Protein AF-A0A914Q7U4-F1 (afdb_monomer)

Radius of gyration: 21.72 Å; Cα contacts (8 Å, |Δi|>4): 341; chains: 1; bounding box: 52×43×52 Å

Organism: NCBI:txid227884

InterPro domains:
  IPR006094 FAD linked oxidase, N-terminal [PF01565] (79-196)
  IPR016166 FAD-binding domain, PCMH-type [PS51387] (51-231)
  IPR016169 FAD-binding, type PCMH, subdomain 2 [G3DSA:3.30.465.10] (115-248)
  IPR036318 FAD-binding, type PCMH-like superfamily [SSF56176] (49-230)
  IPR040165 Delta(24)-sterol reductase [PTHR10801] (13-246)

Structure (mmCIF, N/CA/C/O backbone):
data_AF-A0A914Q7U4-F1
#
_entry.id   AF-A0A914Q7U4-F1
#
loop_
_atom_site.group_PDB
_atom_site.id
_atom_site.type_symbol
_atom_site.label_atom_id
_atom_site.label_alt_id
_atom_site.label_comp_id
_atom_site.label_asym_id
_atom_site.label_entity_id
_atom_site.label_seq_id
_atom_site.pdbx_PDB_ins_code
_atom_site.Cartn_x
_atom_site.Cartn_y
_atom_site.Cartn_z
_atom_site.occupancy
_atom_site.B_iso_or_equiv
_atom_site.auth_seq_id
_atom_site.auth_comp_id
_atom_site.auth_asym_id
_atom_site.auth_atom_id
_atom_site.pdbx_PDB_model_num
ATOM 1 N N . MET A 1 1 ? 23.150 23.240 23.724 1.00 33.91 1 MET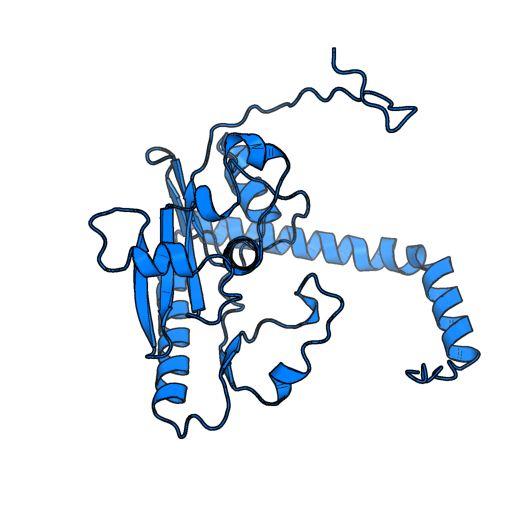 A N 1
ATOM 2 C CA . MET A 1 1 ? 24.234 22.316 24.118 1.00 33.91 1 MET A CA 1
ATOM 3 C C . MET A 1 1 ? 23.596 21.017 24.609 1.00 33.91 1 MET A C 1
ATOM 5 O O . MET A 1 1 ? 23.263 20.910 25.778 1.00 33.91 1 MET A O 1
ATOM 9 N N . SER A 1 2 ? 23.266 20.100 23.690 1.00 34.62 2 SER A N 1
ATOM 10 C CA . SER A 1 2 ? 22.576 18.843 24.018 1.00 34.62 2 SER A CA 1
ATOM 11 C C . SER A 1 2 ? 23.625 17.779 24.325 1.00 34.62 2 SER A C 1
ATOM 13 O O . SER A 1 2 ? 24.429 17.432 23.461 1.00 34.62 2 SER A O 1
ATOM 15 N N . ALA A 1 3 ? 23.663 17.337 25.580 1.00 40.84 3 ALA A N 1
ATOM 16 C CA . ALA A 1 3 ? 24.539 16.276 26.040 1.00 40.84 3 ALA A CA 1
ATOM 17 C C . ALA A 1 3 ? 24.167 14.970 25.323 1.00 40.84 3 ALA A C 1
ATOM 19 O O . ALA A 1 3 ? 23.155 14.341 25.627 1.00 40.84 3 ALA A O 1
ATOM 20 N N . TYR A 1 4 ? 24.992 14.573 24.355 1.00 42.50 4 TYR A N 1
ATOM 21 C CA . TYR A 1 4 ? 25.010 13.215 23.829 1.00 42.50 4 TYR A CA 1
ATOM 22 C C . TYR A 1 4 ? 25.377 12.275 24.982 1.00 42.50 4 TYR A C 1
ATOM 24 O O . TYR A 1 4 ? 26.540 12.181 25.379 1.00 42.50 4 TYR A O 1
ATOM 32 N N . VAL A 1 5 ? 24.377 11.595 25.542 1.00 44.09 5 VAL A N 1
ATOM 33 C CA . VAL A 1 5 ? 24.584 10.479 26.467 1.00 44.09 5 VAL A CA 1
ATOM 34 C C . VAL A 1 5 ? 25.245 9.363 25.664 1.00 44.09 5 VAL A C 1
ATOM 36 O O . VAL A 1 5 ? 24.606 8.666 24.881 1.00 44.09 5 VAL A O 1
ATOM 39 N N . LYS A 1 6 ? 26.565 9.251 25.799 1.00 46.81 6 LYS A N 1
ATOM 40 C CA . LYS A 1 6 ? 27.367 8.185 25.206 1.00 46.81 6 LYS A CA 1
ATOM 41 C C . LYS A 1 6 ? 2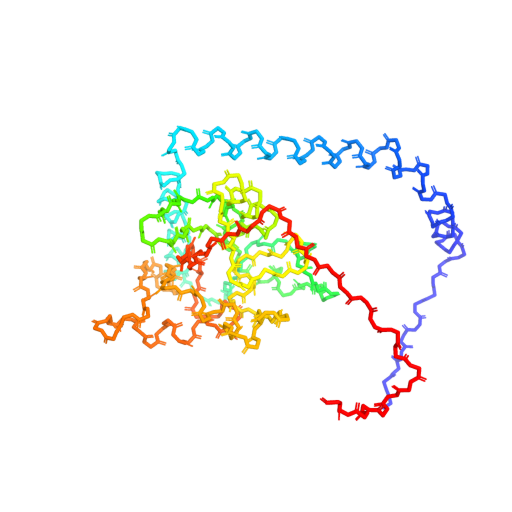7.164 6.943 26.073 1.00 46.81 6 LYS A C 1
ATOM 43 O O . LYS A 1 6 ? 27.853 6.765 27.075 1.00 46.81 6 LYS A O 1
ATOM 48 N N . GLU A 1 7 ? 26.158 6.144 25.737 1.00 62.00 7 GLU A N 1
ATOM 49 C CA . GLU A 1 7 ? 25.909 4.846 26.366 1.00 62.00 7 GLU A CA 1
ATOM 50 C C . GLU A 1 7 ? 27.206 4.015 26.280 1.00 62.00 7 GLU A C 1
ATOM 52 O O . GLU A 1 7 ? 27.780 3.843 25.199 1.00 62.00 7 GLU A O 1
ATOM 57 N N . LYS A 1 8 ? 27.759 3.601 27.429 1.00 62.41 8 LYS A N 1
ATOM 58 C CA . LYS A 1 8 ? 28.989 2.796 27.490 1.00 62.41 8 LYS A CA 1
ATOM 59 C C . LYS A 1 8 ? 28.659 1.375 27.026 1.00 62.41 8 LYS A C 1
ATOM 61 O O . LYS A 1 8 ? 28.338 0.526 27.846 1.00 62.41 8 LYS A O 1
ATOM 66 N N . ILE A 1 9 ? 28.745 1.142 25.719 1.00 69.31 9 ILE A N 1
ATOM 67 C CA . ILE A 1 9 ? 28.628 -0.193 25.116 1.00 69.31 9 ILE A CA 1
ATOM 68 C C . ILE A 1 9 ? 29.709 -1.098 25.725 1.00 69.31 9 ILE A C 1
ATOM 70 O O . ILE A 1 9 ? 30.892 -0.729 25.758 1.00 69.31 9 ILE A O 1
ATOM 74 N N . SER A 1 10 ? 29.303 -2.264 26.224 1.00 85.94 10 SER A N 1
ATOM 75 C CA . SER A 1 10 ? 30.191 -3.238 26.862 1.00 85.94 10 SER A CA 1
ATOM 76 C C . SER A 1 10 ? 31.228 -3.780 25.869 1.00 85.94 10 SER A C 1
ATOM 78 O O . SER A 1 10 ? 30.968 -3.914 24.673 1.00 85.94 10 SER A O 1
ATOM 80 N N . ILE A 1 11 ? 32.422 -4.140 26.352 1.00 85.06 11 ILE A N 1
ATOM 81 C CA . ILE A 1 11 ? 33.465 -4.777 25.524 1.00 85.06 11 ILE A CA 1
ATOM 82 C C . ILE A 1 11 ? 32.936 -6.070 24.889 1.00 85.06 11 ILE A C 1
ATOM 84 O O . ILE A 1 11 ? 33.254 -6.362 23.737 1.00 85.06 11 ILE A O 1
ATOM 88 N N . PHE A 1 12 ? 32.082 -6.803 25.610 1.00 87.69 12 PHE A N 1
ATOM 89 C CA . PHE A 1 12 ? 31.426 -7.999 25.093 1.00 87.69 12 PHE A CA 1
ATOM 90 C C . PHE A 1 12 ? 30.483 -7.680 23.929 1.00 87.69 12 PHE A C 1
ATOM 92 O O . PHE A 1 12 ? 30.539 -8.349 22.906 1.00 87.69 12 PHE A O 1
ATOM 99 N N . GLU A 1 13 ? 29.669 -6.630 24.046 1.00 86.81 13 GLU A N 1
ATOM 100 C CA . GLU A 1 13 ? 28.758 -6.198 22.977 1.00 86.81 13 GLU A CA 1
ATOM 101 C C . GLU A 1 13 ? 29.537 -5.773 21.732 1.00 86.81 13 GLU A C 1
ATOM 103 O O . GLU A 1 13 ? 29.194 -6.179 20.629 1.00 86.81 13 GLU A O 1
ATOM 108 N N . ARG A 1 14 ? 30.652 -5.054 21.902 1.00 85.25 14 ARG A 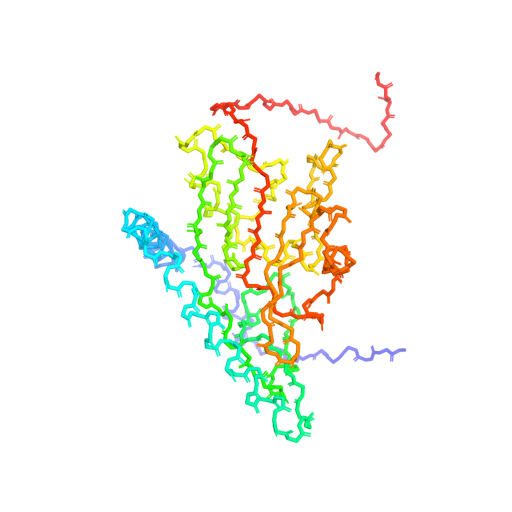N 1
ATOM 109 C CA . ARG A 1 14 ? 31.542 -4.679 20.790 1.00 85.25 14 ARG A CA 1
ATOM 110 C C . ARG A 1 14 ? 32.187 -5.884 20.111 1.00 85.25 14 ARG A C 1
ATOM 112 O O . ARG A 1 14 ? 32.311 -5.900 18.888 1.00 85.25 14 ARG A O 1
ATOM 119 N N . LEU A 1 15 ? 32.616 -6.879 20.889 1.00 87.56 15 LEU A N 1
ATOM 120 C CA . LEU A 1 15 ? 33.165 -8.132 20.363 1.00 87.56 15 LEU A CA 1
ATOM 121 C C . LEU A 1 15 ? 32.097 -8.942 19.627 1.00 87.56 15 LEU A C 1
ATOM 123 O O . LEU A 1 15 ? 32.367 -9.459 18.544 1.00 87.56 15 LEU A O 1
ATOM 127 N N . LEU A 1 16 ? 30.889 -9.014 20.185 1.00 86.69 16 LEU A N 1
ATOM 128 C CA . LEU A 1 16 ? 29.746 -9.681 19.576 1.00 86.69 16 LEU A CA 1
ATOM 129 C C . LEU A 1 16 ? 29.346 -8.996 18.265 1.00 86.69 16 LEU A C 1
ATOM 131 O O . LEU A 1 16 ? 29.199 -9.672 17.252 1.00 86.69 16 LEU A O 1
ATOM 135 N N . GLU A 1 17 ? 29.224 -7.668 18.256 1.00 85.50 17 GLU A N 1
ATOM 136 C CA . GLU A 1 17 ? 28.973 -6.883 17.045 1.00 85.50 17 GLU A CA 1
ATOM 137 C C . GLU A 1 17 ? 30.056 -7.148 16.001 1.00 85.50 17 GLU A C 1
ATOM 139 O O . GLU A 1 17 ? 29.738 -7.520 14.873 1.00 85.50 17 GLU A O 1
ATOM 144 N N . TRP A 1 18 ? 31.335 -7.029 16.372 1.00 88.00 18 TRP A N 1
ATOM 145 C CA . TRP A 1 18 ? 32.447 -7.290 15.457 1.00 88.00 18 TRP A CA 1
ATOM 146 C C . TRP A 1 18 ? 32.384 -8.703 14.870 1.00 88.00 18 TRP A C 1
ATOM 148 O O . TRP A 1 18 ? 32.523 -8.869 13.657 1.00 88.00 18 TRP A O 1
ATOM 158 N N . PHE A 1 19 ? 32.113 -9.710 15.703 1.00 89.00 19 PHE A N 1
ATOM 159 C CA . PHE A 1 19 ? 31.963 -11.097 15.273 1.00 89.00 19 PHE A CA 1
ATOM 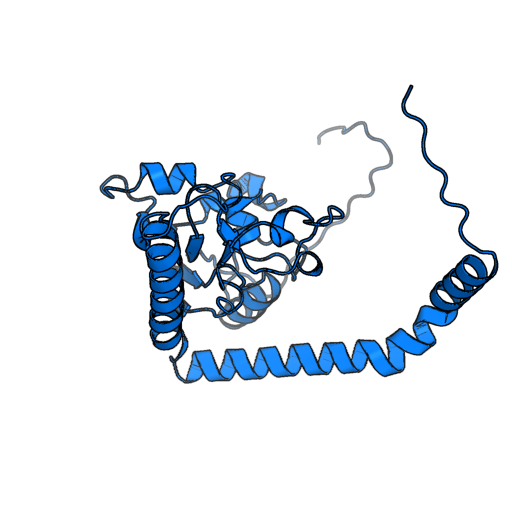160 C C . PHE A 1 19 ? 30.781 -11.262 14.307 1.00 89.00 19 PHE A C 1
ATOM 162 O O . PHE A 1 19 ? 30.952 -11.806 13.215 1.00 89.00 19 PHE A O 1
ATOM 169 N N . LEU A 1 20 ? 29.604 -10.737 14.655 1.00 84.88 20 LEU A N 1
ATOM 170 C CA . LEU A 1 20 ? 28.402 -10.800 13.821 1.00 84.88 20 LEU A CA 1
ATOM 171 C C . LEU A 1 20 ? 28.579 -10.066 12.487 1.00 84.88 20 LEU A C 1
ATOM 173 O O . LEU A 1 20 ? 28.090 -10.546 11.467 1.00 84.88 20 LEU A O 1
ATOM 177 N N . PHE A 1 21 ? 29.296 -8.939 12.458 1.00 84.62 21 PHE A N 1
ATOM 178 C CA . PHE A 1 21 ? 29.608 -8.221 11.220 1.00 84.62 21 PHE A CA 1
ATOM 179 C C . PHE A 1 21 ? 30.646 -8.961 10.372 1.00 84.62 21 PHE A C 1
ATOM 181 O O . PHE A 1 21 ? 30.461 -9.094 9.159 1.00 84.62 21 PHE A O 1
ATOM 188 N N . ARG A 1 22 ? 31.718 -9.474 10.986 1.00 87.94 22 ARG A N 1
ATOM 189 C CA . ARG A 1 22 ? 32.812 -10.160 10.280 1.00 87.94 22 ARG A CA 1
ATOM 190 C C . ARG A 1 22 ? 32.381 -11.510 9.713 1.00 87.94 22 ARG A C 1
ATOM 192 O O . ARG A 1 22 ? 32.764 -11.854 8.595 1.00 87.94 22 ARG A O 1
ATOM 199 N N . PHE A 1 23 ? 31.563 -12.247 10.457 1.00 89.62 23 PHE A N 1
ATOM 200 C CA . PHE A 1 23 ? 31.092 -13.586 10.108 1.00 89.62 23 PHE A CA 1
ATOM 201 C C . PHE A 1 23 ? 29.623 -13.613 9.681 1.00 89.62 23 PHE A C 1
ATOM 203 O O . PHE A 1 23 ? 29.007 -14.675 9.640 1.00 89.62 23 PHE A O 1
ATOM 210 N N . ARG A 1 24 ? 29.054 -12.463 9.296 1.00 88.25 24 ARG A N 1
ATOM 211 C CA . ARG A 1 24 ? 27.644 -12.350 8.889 1.00 88.25 24 ARG A CA 1
ATOM 212 C C . ARG A 1 24 ? 27.259 -13.357 7.808 1.00 88.25 24 ARG A C 1
ATOM 214 O O . ARG A 1 24 ? 26.168 -13.911 7.840 1.00 88.25 24 ARG A O 1
ATOM 221 N N . TRP A 1 25 ? 28.173 -13.620 6.876 1.00 88.94 25 TRP A N 1
ATOM 222 C CA . TRP A 1 25 ? 27.986 -14.571 5.781 1.00 88.94 25 TRP A CA 1
ATOM 223 C C . TRP A 1 25 ? 27.705 -16.006 6.261 1.00 88.94 25 TRP A C 1
ATOM 225 O O . TRP A 1 25 ? 26.933 -16.700 5.605 1.00 88.94 25 TRP A O 1
ATOM 235 N N . ILE A 1 26 ? 28.246 -16.415 7.421 1.00 90.56 26 ILE A N 1
ATOM 236 C CA . ILE A 1 26 ? 28.024 -17.745 8.019 1.00 90.56 26 ILE A CA 1
ATOM 237 C C . ILE A 1 26 ? 26.556 -17.937 8.395 1.00 90.56 26 ILE A C 1
ATOM 239 O O . ILE A 1 26 ? 26.049 -19.045 8.321 1.00 90.56 26 ILE A O 1
ATOM 243 N N . PHE A 1 27 ? 25.851 -16.869 8.766 1.00 86.25 27 PHE A N 1
ATOM 244 C CA . PHE A 1 27 ? 24.418 -16.929 9.059 1.00 86.25 27 PHE A CA 1
ATOM 245 C C . PHE A 1 27 ? 23.580 -16.592 7.827 1.00 86.25 27 PHE A C 1
ATOM 247 O O . PHE A 1 27 ? 22.543 -17.203 7.578 1.00 86.25 27 PHE A O 1
ATOM 254 N N . VAL A 1 28 ? 24.031 -15.625 7.027 1.00 87.75 28 VAL A N 1
ATOM 255 C CA . VAL A 1 28 ? 23.262 -15.144 5.880 1.00 87.75 28 VAL A CA 1
ATOM 256 C C . VAL A 1 28 ? 23.105 -16.226 4.822 1.00 87.75 28 VAL A C 1
ATOM 258 O O . VAL A 1 28 ? 21.989 -16.461 4.376 1.00 87.75 28 VAL A O 1
ATOM 261 N N . ILE A 1 29 ? 24.190 -16.895 4.433 1.00 90.69 29 ILE A N 1
ATOM 262 C CA . ILE A 1 29 ? 24.170 -17.826 3.300 1.00 90.69 29 ILE A CA 1
ATOM 263 C C . ILE A 1 29 ? 23.394 -19.116 3.613 1.00 90.69 29 ILE A C 1
ATOM 265 O O . ILE A 1 29 ? 22.534 -19.465 2.810 1.00 90.69 29 ILE A O 1
ATOM 269 N N . PRO A 1 30 ? 23.632 -19.830 4.730 1.00 93.56 30 PRO A N 1
ATOM 270 C CA . PRO A 1 30 ? 22.955 -21.105 4.967 1.00 93.56 30 PRO A CA 1
ATOM 271 C C . PRO A 1 30 ? 21.598 -20.975 5.670 1.00 93.56 30 PRO A C 1
ATOM 273 O O . PRO A 1 30 ? 20.796 -21.896 5.565 1.00 93.56 30 PRO A O 1
ATOM 276 N N . LEU A 1 31 ? 21.319 -19.876 6.386 1.00 90.38 31 LEU A N 1
ATOM 277 C CA . LEU A 1 31 ? 20.077 -19.731 7.158 1.00 90.38 31 LEU A CA 1
ATOM 278 C C . LEU A 1 31 ? 19.150 -18.666 6.568 1.00 90.38 31 LEU A C 1
ATOM 280 O O . LEU A 1 31 ? 18.014 -18.966 6.208 1.00 90.38 31 LEU A O 1
ATOM 284 N N . ILE A 1 32 ? 19.622 -17.420 6.469 1.00 89.56 32 ILE A N 1
ATOM 285 C CA . ILE A 1 32 ? 18.745 -16.285 6.134 1.00 89.56 32 ILE A CA 1
ATOM 286 C C . ILE A 1 32 ? 18.334 -16.320 4.662 1.00 89.56 32 ILE A C 1
ATOM 288 O O . ILE A 1 32 ? 17.166 -16.103 4.359 1.00 89.56 32 ILE A O 1
ATOM 292 N N . LEU A 1 33 ? 19.260 -16.607 3.747 1.00 91.06 33 LEU A N 1
ATOM 293 C CA . LEU A 1 33 ? 18.991 -16.599 2.311 1.00 91.06 33 LEU A CA 1
ATOM 294 C C . LEU A 1 33 ? 18.001 -17.711 1.912 1.00 91.06 33 LEU A C 1
ATOM 296 O O . LEU A 1 33 ? 17.015 -17.384 1.250 1.00 91.06 33 LEU A O 1
ATOM 300 N N . PRO A 1 34 ? 18.143 -18.975 2.368 1.00 93.81 34 PRO A N 1
ATOM 301 C CA . PRO A 1 34 ? 17.136 -20.005 2.125 1.00 93.81 34 PRO A CA 1
ATOM 302 C C . PRO A 1 34 ? 15.791 -19.690 2.780 1.00 93.81 34 PRO A C 1
ATOM 304 O O . PRO A 1 34 ? 14.752 -19.906 2.161 1.00 93.81 34 PRO A O 1
ATOM 307 N N . ALA A 1 35 ? 15.789 -19.138 3.999 1.00 91.81 35 ALA A N 1
ATOM 308 C CA . ALA A 1 35 ? 14.554 -18.731 4.668 1.00 91.81 35 ALA A CA 1
ATOM 309 C C . ALA A 1 35 ? 13.834 -17.602 3.910 1.00 91.81 35 ALA A C 1
ATOM 311 O O . ALA A 1 35 ? 12.616 -17.659 3.744 1.00 91.81 35 ALA A O 1
ATOM 312 N N . SER A 1 36 ? 14.581 -16.617 3.400 1.00 88.56 36 SER A N 1
ATOM 313 C CA . SER A 1 36 ? 14.049 -15.542 2.557 1.00 88.56 36 SER A CA 1
ATOM 314 C C . SER A 1 36 ? 13.462 -16.101 1.265 1.00 88.56 36 SER A C 1
ATOM 316 O O . SER A 1 36 ? 12.323 -15.792 0.933 1.00 88.56 36 SER A O 1
ATOM 318 N N . LEU A 1 37 ? 14.189 -16.990 0.579 1.00 89.69 37 LEU A N 1
ATOM 319 C CA . LEU A 1 37 ? 13.710 -17.624 -0.649 1.00 89.69 37 LEU A CA 1
ATOM 320 C C . LEU A 1 37 ? 12.437 -18.448 -0.409 1.00 89.69 37 LEU A C 1
ATOM 322 O O . LEU A 1 37 ? 11.503 -18.388 -1.210 1.00 89.69 37 LEU A O 1
ATOM 326 N N . ALA A 1 38 ? 12.379 -19.203 0.691 1.00 91.19 38 ALA A N 1
ATOM 327 C CA . ALA A 1 38 ? 11.195 -19.967 1.073 1.00 91.19 38 ALA A CA 1
ATOM 328 C C . ALA A 1 38 ? 9.998 -19.045 1.355 1.00 91.19 38 ALA A C 1
ATOM 330 O O . ALA A 1 38 ? 8.889 -19.320 0.896 1.00 91.19 38 ALA A O 1
ATOM 331 N N . TYR A 1 39 ? 10.224 -17.930 2.054 1.00 87.19 39 TYR A N 1
ATOM 332 C CA . TYR A 1 39 ? 9.200 -16.924 2.328 1.00 87.19 39 TYR A CA 1
ATOM 333 C C . TYR A 1 39 ? 8.677 -16.263 1.044 1.00 87.19 39 TYR A C 1
ATOM 335 O O . TYR A 1 39 ? 7.462 -16.163 0.848 1.00 87.19 39 TYR A O 1
ATOM 343 N N . ASP A 1 40 ? 9.568 -15.865 0.138 1.00 84.62 40 ASP A N 1
ATOM 344 C CA . ASP A 1 40 ? 9.195 -15.260 -1.143 1.00 84.62 40 ASP A CA 1
ATOM 345 C C . ASP A 1 40 ? 8.437 -16.247 -2.033 1.00 84.62 40 ASP A C 1
ATOM 347 O O . ASP A 1 40 ? 7.405 -15.895 -2.612 1.00 84.62 40 ASP A O 1
ATOM 351 N N . SER A 1 41 ? 8.887 -17.503 -2.074 1.00 86.69 41 SER A N 1
ATOM 352 C CA . SER A 1 41 ? 8.224 -18.584 -2.811 1.00 86.69 41 SER A CA 1
ATOM 353 C C . SER A 1 41 ? 6.829 -18.865 -2.256 1.00 86.69 41 SER A C 1
ATOM 355 O O . SER A 1 41 ? 5.864 -18.950 -3.017 1.00 86.69 41 SER A O 1
ATOM 357 N N . TYR A 1 42 ? 6.689 -18.941 -0.930 1.00 89.00 42 TYR A N 1
ATOM 358 C CA . TYR A 1 42 ? 5.392 -19.099 -0.275 1.00 89.00 42 TYR A CA 1
ATOM 359 C C . TYR A 1 42 ? 4.442 -17.952 -0.632 1.00 89.00 42 TYR A C 1
ATOM 361 O O . TYR A 1 42 ? 3.305 -18.192 -1.039 1.00 89.00 42 TYR A O 1
ATOM 369 N N . ASN A 1 43 ? 4.905 -16.703 -0.535 1.00 81.25 43 ASN A N 1
ATOM 370 C CA . ASN A 1 43 ? 4.085 -15.542 -0.873 1.00 81.25 43 ASN A CA 1
ATOM 371 C C . ASN A 1 43 ? 3.706 -15.511 -2.353 1.00 81.25 43 ASN A C 1
ATOM 373 O O . ASN A 1 43 ? 2.573 -15.157 -2.680 1.00 81.25 43 ASN A O 1
ATOM 377 N N . PHE A 1 44 ? 4.618 -15.899 -3.243 1.00 81.81 44 PHE A N 1
ATOM 378 C CA . PHE A 1 44 ? 4.339 -16.010 -4.669 1.00 81.81 44 PHE A CA 1
ATOM 379 C C . PHE A 1 44 ? 3.225 -17.027 -4.942 1.00 81.81 44 PHE A C 1
ATOM 381 O O . PHE A 1 44 ? 2.224 -16.682 -5.572 1.00 81.81 44 PHE A O 1
ATOM 388 N N . VAL A 1 45 ? 3.352 -18.242 -4.401 1.00 85.44 45 VAL A N 1
ATOM 389 C CA . VAL A 1 45 ? 2.346 -19.304 -4.557 1.00 85.44 45 VAL A CA 1
ATOM 390 C C . VAL A 1 45 ? 1.010 -18.882 -3.943 1.00 85.44 45 VAL A C 1
ATOM 392 O O . VAL A 1 45 ? -0.028 -19.011 -4.590 1.00 85.44 45 VAL A O 1
ATOM 395 N N . ARG A 1 46 ? 1.018 -18.303 -2.736 1.00 86.31 46 ARG A N 1
ATOM 396 C CA . ARG A 1 46 ? -0.184 -17.781 -2.067 1.00 86.31 46 ARG A CA 1
ATOM 397 C C . ARG A 1 46 ? -0.909 -16.750 -2.933 1.00 86.31 46 ARG A C 1
ATOM 399 O O . ARG A 1 46 ? -2.111 -16.878 -3.154 1.00 86.31 46 ARG A O 1
ATOM 406 N N . ASN A 1 47 ? -0.187 -15.746 -3.433 1.00 80.06 47 ASN A N 1
ATOM 407 C CA . ASN A 1 47 ? -0.757 -14.686 -4.269 1.00 80.06 47 ASN A CA 1
ATOM 408 C C . ASN A 1 47 ? -1.325 -15.257 -5.568 1.00 80.06 47 ASN A C 1
ATOM 410 O O . ASN A 1 47 ? -2.426 -14.887 -5.971 1.00 80.06 47 ASN A O 1
ATOM 414 N N . TRP A 1 48 ? -0.604 -16.193 -6.188 1.00 79.69 48 TRP A N 1
ATOM 415 C CA . TRP A 1 48 ? -1.051 -16.867 -7.400 1.00 79.69 48 TRP A CA 1
ATOM 416 C C . TRP A 1 48 ? -2.357 -17.641 -7.176 1.00 79.69 48 TRP A C 1
ATOM 418 O O . TRP A 1 48 ? -3.289 -17.499 -7.968 1.00 79.69 48 TRP A O 1
ATOM 428 N N . ILE A 1 49 ? -2.470 -18.385 -6.069 1.00 82.50 49 ILE A N 1
ATOM 429 C CA . ILE A 1 49 ? -3.697 -19.106 -5.694 1.00 82.50 49 ILE A CA 1
ATOM 430 C C . ILE A 1 49 ? -4.853 -18.129 -5.447 1.00 82.50 49 ILE A C 1
ATOM 432 O O . ILE A 1 49 ? -5.928 -18.298 -6.020 1.00 82.50 49 ILE A O 1
ATOM 436 N N . ILE A 1 50 ? -4.646 -17.095 -4.623 1.00 78.69 50 ILE A N 1
ATOM 437 C CA . ILE A 1 50 ? -5.687 -16.106 -4.289 1.00 78.69 50 ILE A CA 1
ATOM 438 C C . ILE A 1 50 ? -6.220 -15.424 -5.552 1.00 78.69 50 ILE A C 1
ATOM 440 O O . ILE A 1 50 ? -7.436 -15.255 -5.696 1.00 78.69 50 ILE A O 1
ATOM 444 N N . PHE A 1 51 ? -5.317 -15.071 -6.469 1.00 73.94 51 PHE A N 1
ATOM 445 C CA . PHE A 1 51 ? -5.659 -14.451 -7.741 1.00 73.94 51 PHE A CA 1
ATOM 446 C C . PHE A 1 51 ? -6.431 -15.416 -8.651 1.00 73.94 51 PHE A C 1
ATOM 448 O O . PHE A 1 51 ? -7.494 -15.064 -9.161 1.00 73.94 51 PHE A O 1
ATOM 455 N N . LYS A 1 52 ? -5.957 -16.661 -8.804 1.00 77.31 52 LYS A N 1
ATOM 456 C CA . LYS A 1 52 ? -6.621 -17.690 -9.624 1.00 77.31 52 LYS A CA 1
ATOM 457 C C . LYS A 1 52 ? -8.014 -18.055 -9.118 1.00 77.31 52 LYS A C 1
ATOM 459 O O . LYS A 1 52 ? -8.905 -18.284 -9.928 1.00 77.31 52 LYS A O 1
ATOM 464 N N . LEU A 1 53 ? -8.210 -18.082 -7.803 1.00 81.56 53 LEU A N 1
ATOM 465 C CA . LEU A 1 53 ? -9.498 -18.382 -7.175 1.00 81.56 53 LEU A CA 1
ATOM 466 C C . LEU A 1 53 ? -10.421 -17.155 -7.056 1.00 81.56 53 LEU A C 1
ATOM 468 O O . LEU A 1 53 ? -11.468 -17.267 -6.418 1.00 81.56 53 LEU A O 1
ATOM 472 N N . GLN A 1 54 ? -10.020 -15.980 -7.573 1.00 74.94 54 GLN A N 1
ATOM 473 C CA . GLN A 1 54 ? -10.744 -14.698 -7.453 1.00 74.94 54 GLN A CA 1
ATOM 474 C C . GLN A 1 54 ? -11.272 -14.420 -6.033 1.00 74.94 54 GLN A C 1
ATOM 476 O O . GLN A 1 54 ? -12.322 -13.811 -5.822 1.00 74.94 54 GLN A O 1
ATOM 481 N N . SER A 1 55 ? -10.548 -14.898 -5.023 1.00 69.00 55 SER A N 1
ATOM 482 C CA . SER A 1 55 ? -10.999 -14.853 -3.629 1.00 69.00 55 SER A CA 1
ATOM 483 C C . SER A 1 55 ? -10.585 -13.554 -2.934 1.00 69.00 55 SER A C 1
ATOM 485 O O . SER A 1 55 ? -11.117 -13.232 -1.871 1.00 69.00 55 SER A O 1
ATOM 487 N N . ALA A 1 56 ? -9.678 -12.792 -3.553 1.00 76.44 56 ALA A N 1
ATOM 488 C CA . ALA A 1 56 ? -9.161 -11.522 -3.052 1.00 76.44 56 ALA A CA 1
ATOM 489 C C . ALA A 1 56 ? -10.271 -10.482 -2.793 1.00 76.44 56 ALA A C 1
ATOM 491 O O . ALA A 1 56 ? -10.349 -10.018 -1.658 1.00 76.44 56 ALA A O 1
ATOM 492 N N . PRO A 1 57 ? -11.190 -10.172 -3.733 1.00 79.94 57 PRO A N 1
ATOM 493 C CA . PRO A 1 57 ? -12.248 -9.184 -3.488 1.00 79.94 57 PRO A CA 1
ATOM 494 C C . PRO A 1 57 ? -13.185 -9.565 -2.329 1.00 79.94 57 PRO A C 1
ATOM 496 O O . PRO A 1 57 ? -13.398 -8.786 -1.409 1.00 79.94 57 PRO A O 1
ATOM 499 N N . LYS A 1 58 ? -13.658 -10.819 -2.279 1.00 81.56 58 LYS A N 1
ATOM 500 C CA . LYS A 1 58 ? -14.521 -11.292 -1.174 1.00 81.56 58 LYS A CA 1
ATOM 501 C C . LYS A 1 58 ? -13.791 -11.332 0.173 1.00 81.56 58 LYS A C 1
ATOM 503 O O . LYS A 1 58 ? -14.402 -11.224 1.239 1.00 81.56 58 LYS A O 1
ATOM 508 N N . ALA A 1 59 ? -12.484 -11.587 0.168 1.00 88.81 59 ALA A N 1
ATOM 509 C CA . ALA A 1 59 ? -11.670 -11.506 1.374 1.00 88.81 59 ALA A CA 1
ATOM 510 C C . ALA A 1 59 ? -11.469 -10.047 1.800 1.00 88.81 59 ALA A C 1
ATOM 512 O O . ALA A 1 59 ? -11.575 -9.763 2.992 1.00 88.81 59 ALA A O 1
ATOM 513 N N . HIS A 1 60 ? -11.250 -9.148 0.844 1.00 93.69 60 HIS A N 1
ATOM 514 C CA . HIS A 1 60 ? -11.088 -7.718 1.056 1.00 93.69 60 HIS A CA 1
ATOM 515 C C . HIS A 1 60 ? -12.288 -7.111 1.781 1.00 93.69 60 HIS A C 1
ATOM 517 O O . HIS A 1 60 ? -12.109 -6.565 2.867 1.00 93.69 60 HIS A O 1
ATOM 523 N N . ASP A 1 61 ? -13.509 -7.329 1.289 1.00 94.06 61 ASP A N 1
ATOM 524 C CA . ASP A 1 61 ? -14.723 -6.780 1.914 1.00 94.06 61 ASP A CA 1
ATOM 525 C C . ASP A 1 61 ? -14.858 -7.220 3.381 1.00 94.06 61 ASP A C 1
ATOM 527 O O . ASP A 1 61 ? -15.177 -6.430 4.271 1.00 94.06 61 ASP A O 1
ATOM 531 N N . ARG A 1 62 ? -14.518 -8.484 3.675 1.00 94.12 62 ARG A N 1
ATOM 532 C CA . ARG A 1 62 ? -14.500 -9.012 5.049 1.00 94.12 62 ARG A CA 1
ATOM 533 C C . ARG A 1 62 ? -13.412 -8.369 5.911 1.00 94.12 62 ARG A C 1
ATOM 535 O O . ARG A 1 62 ? -13.641 -8.156 7.104 1.00 94.12 62 ARG A O 1
ATOM 542 N N . LYS A 1 63 ? -12.229 -8.086 5.357 1.00 95.00 63 LYS A N 1
ATOM 543 C CA . LYS A 1 63 ? -11.146 -7.381 6.069 1.00 95.00 63 LYS A CA 1
ATOM 544 C C . LYS A 1 63 ? -11.542 -5.927 6.345 1.00 95.00 63 LYS A C 1
ATOM 546 O O . LYS A 1 63 ? -11.386 -5.468 7.476 1.00 95.00 63 LYS A O 1
ATOM 551 N N . VAL A 1 64 ? -12.114 -5.236 5.359 1.00 96.44 64 VAL A N 1
ATOM 552 C CA . VAL A 1 64 ? -12.599 -3.856 5.493 1.00 96.44 64 VAL A CA 1
ATOM 553 C C . VAL A 1 64 ? -13.711 -3.773 6.532 1.00 96.44 64 VAL A C 1
ATOM 555 O O . VAL A 1 64 ? -13.620 -2.948 7.438 1.00 96.44 64 VAL A O 1
ATOM 558 N N . ALA A 1 65 ? -14.680 -4.690 6.512 1.00 96.31 65 ALA A N 1
ATOM 559 C CA . ALA A 1 65 ? -15.743 -4.738 7.516 1.00 96.31 65 ALA A CA 1
ATOM 560 C C . ALA A 1 65 ? -15.200 -4.900 8.950 1.00 96.31 65 ALA A C 1
ATOM 562 O O . ALA A 1 65 ? -15.710 -4.276 9.884 1.00 96.31 65 ALA A O 1
ATOM 563 N N . LYS A 1 66 ? -14.132 -5.689 9.147 1.00 96.12 66 LYS A N 1
ATOM 564 C CA . LYS A 1 66 ? -13.452 -5.797 10.452 1.00 96.12 66 LYS A CA 1
ATOM 565 C C . LYS A 1 66 ? -12.806 -4.476 10.867 1.00 96.12 66 LYS A C 1
ATOM 567 O O . LYS A 1 66 ? -12.940 -4.085 12.023 1.00 96.12 66 LYS A O 1
ATOM 572 N N . ILE A 1 67 ? -12.146 -3.784 9.938 1.00 96.31 67 ILE A N 1
ATOM 573 C CA . ILE A 1 67 ? -11.543 -2.467 10.191 1.00 96.31 67 ILE A CA 1
ATOM 574 C C . ILE A 1 67 ? -12.629 -1.454 10.561 1.00 96.31 67 ILE A C 1
ATOM 576 O O . ILE A 1 67 ? -12.511 -0.793 11.589 1.00 96.31 67 ILE A O 1
ATOM 580 N N . GLN A 1 68 ? -13.717 -1.384 9.790 1.00 97.31 68 GLN A N 1
ATOM 581 C CA . GLN A 1 68 ? -14.865 -0.526 10.088 1.00 97.31 68 GLN A CA 1
ATOM 582 C C . GLN A 1 68 ? -15.442 -0.823 11.471 1.00 97.31 68 GLN A C 1
ATOM 584 O O . GLN A 1 68 ? -15.688 0.106 12.236 1.00 97.31 68 GLN A O 1
ATOM 589 N N . LYS A 1 69 ? -15.612 -2.104 11.823 1.00 96.56 69 LYS A N 1
ATOM 590 C CA . LYS A 1 69 ? -16.087 -2.513 13.149 1.00 96.56 69 LYS A CA 1
ATOM 591 C C . LYS A 1 69 ? -15.160 -2.010 14.258 1.00 96.56 69 LYS A C 1
ATOM 593 O O . LYS A 1 69 ? -15.641 -1.354 15.173 1.00 96.56 69 LYS A O 1
ATOM 598 N N . SER A 1 70 ? -13.850 -2.238 14.151 1.00 95.44 70 SER A N 1
ATOM 599 C CA . SER A 1 70 ? -12.884 -1.771 15.156 1.00 95.44 70 SER A CA 1
ATOM 600 C C . SER A 1 70 ? -12.837 -0.246 15.278 1.00 95.44 70 SER A C 1
ATOM 602 O O . SER A 1 70 ? -12.690 0.278 16.381 1.00 95.44 70 SER A O 1
ATOM 604 N N . VAL A 1 71 ? -12.989 0.483 14.168 1.00 95.81 71 VAL A N 1
ATOM 605 C CA . VAL A 1 71 ? -13.065 1.951 14.196 1.00 95.81 71 VAL A CA 1
ATOM 606 C C . VAL A 1 71 ? -14.369 2.420 14.845 1.00 95.81 71 VAL A C 1
ATOM 608 O O . VAL A 1 71 ? -14.330 3.337 15.658 1.00 95.81 71 VAL A O 1
ATOM 611 N N . LYS A 1 72 ? -15.507 1.772 14.566 1.00 95.69 72 LYS A N 1
ATOM 612 C CA . LYS A 1 72 ? -16.797 2.079 15.211 1.00 95.69 72 LYS A CA 1
ATOM 613 C C . LYS A 1 72 ? -16.777 1.797 16.712 1.00 95.69 72 LYS A C 1
ATOM 615 O O . LYS A 1 72 ? -17.254 2.621 17.483 1.00 95.69 72 LYS A O 1
ATOM 620 N N . GLU A 1 73 ? -16.188 0.679 17.132 1.00 94.44 73 GLU A N 1
ATOM 621 C CA . GLU A 1 73 ? -15.987 0.344 18.551 1.00 94.44 73 GLU A CA 1
ATOM 622 C C . GLU A 1 73 ? -15.141 1.411 19.258 1.00 94.44 73 GLU A C 1
ATOM 624 O O . GLU A 1 73 ? -15.500 1.880 20.337 1.00 94.44 73 GLU A O 1
ATOM 629 N N . TRP A 1 74 ? -14.053 1.854 18.623 1.00 94.38 74 TRP A N 1
ATOM 630 C CA . TRP A 1 74 ? -13.242 2.959 19.131 1.00 94.38 74 TRP A CA 1
ATOM 631 C C . TRP A 1 74 ? -14.022 4.283 19.176 1.00 94.38 74 TRP A C 1
ATOM 633 O O . TRP A 1 74 ? -13.950 5.012 20.166 1.00 94.38 74 TRP A O 1
ATOM 643 N N . ALA A 1 75 ? -14.795 4.581 18.129 1.00 92.25 75 ALA A N 1
ATOM 644 C CA . ALA A 1 75 ? -15.567 5.812 18.000 1.00 92.25 75 ALA A CA 1
ATOM 645 C C . ALA A 1 75 ? -16.737 5.903 18.994 1.00 92.25 75 ALA A C 1
ATOM 647 O O . ALA A 1 75 ? -17.100 7.024 19.362 1.00 92.25 75 ALA A O 1
ATOM 648 N N . ALA A 1 76 ? -17.304 4.765 19.408 1.00 92.69 76 ALA A N 1
ATOM 649 C CA . ALA A 1 76 ? -18.347 4.652 20.430 1.00 92.69 76 ALA A CA 1
ATOM 650 C C . ALA A 1 76 ? -17.800 4.697 21.870 1.00 92.69 76 ALA A C 1
ATOM 652 O O . ALA A 1 76 ? -18.560 4.927 22.809 1.00 92.69 76 ALA A O 1
ATOM 653 N N . GLY A 1 77 ? -16.497 4.464 22.052 1.00 90.25 77 GLY A N 1
ATOM 654 C CA . GLY A 1 77 ? -15.824 4.577 23.343 1.00 90.25 77 GLY A CA 1
ATOM 655 C C . GLY A 1 77 ? -15.542 6.025 23.766 1.00 90.25 77 GLY A C 1
ATOM 656 O O . GLY A 1 77 ? -15.990 6.990 23.153 1.00 90.25 77 GLY A O 1
ATOM 657 N N . ASP A 1 78 ? -14.726 6.184 24.810 1.00 87.00 78 ASP A N 1
ATOM 658 C CA . ASP A 1 78 ? -14.389 7.491 25.399 1.00 87.00 78 ASP A CA 1
ATOM 659 C C . ASP A 1 78 ? -13.393 8.337 24.578 1.00 87.00 78 ASP A C 1
ATOM 661 O O . ASP A 1 78 ? -13.092 9.473 24.948 1.00 87.00 78 ASP A O 1
ATOM 665 N N . ARG A 1 79 ? -12.854 7.777 23.482 1.00 86.94 79 ARG A N 1
ATOM 666 C CA . ARG A 1 79 ? -11.847 8.375 22.582 1.00 86.94 79 ARG A CA 1
ATOM 667 C C . ARG A 1 79 ? -10.605 8.945 23.288 1.00 86.94 79 ARG A C 1
ATOM 669 O O . ARG A 1 79 ? -9.856 9.708 22.675 1.00 86.94 79 ARG A O 1
ATOM 676 N N . LYS A 1 80 ? -10.322 8.557 24.541 1.00 88.75 80 LYS A N 1
ATOM 677 C CA . LYS A 1 80 ? -9.165 9.080 25.298 1.00 88.75 80 LYS A CA 1
ATOM 678 C C . LYS A 1 80 ? -7.838 8.653 24.680 1.00 88.75 80 LYS A C 1
ATOM 680 O O . LYS A 1 80 ? -6.882 9.426 24.647 1.00 88.75 80 LYS A O 1
ATOM 685 N N . LYS A 1 81 ? -7.774 7.420 24.172 1.00 90.94 81 LYS A N 1
ATOM 686 C CA . LYS A 1 81 ? -6.620 6.917 23.418 1.00 90.94 81 LYS A CA 1
ATOM 687 C C . LYS A 1 81 ? -6.823 7.172 21.933 1.00 90.94 81 LYS A C 1
ATOM 689 O O . LYS A 1 81 ? -7.838 6.772 21.371 1.00 90.94 81 LYS A O 1
ATOM 694 N N . LYS A 1 82 ? -5.830 7.775 21.279 1.00 92.62 82 LYS A N 1
ATOM 695 C CA . LYS A 1 82 ? -5.815 7.932 19.816 1.00 92.62 82 LYS A CA 1
ATOM 696 C C . LYS A 1 82 ? -5.695 6.565 19.138 1.00 92.62 82 LYS A C 1
ATOM 698 O O . LYS A 1 82 ? -5.121 5.641 19.713 1.00 92.62 82 LYS A O 1
ATOM 703 N N . MET A 1 83 ? -6.207 6.448 17.919 1.00 93.00 83 MET A N 1
ATOM 704 C CA . MET A 1 83 ? -6.036 5.257 17.086 1.00 93.00 83 MET A CA 1
ATOM 705 C C . MET A 1 83 ? -4.816 5.381 16.164 1.00 93.00 83 MET A C 1
ATOM 707 O O . MET A 1 83 ? -4.433 6.482 15.768 1.00 93.00 83 MET A O 1
ATOM 711 N N . CYS A 1 84 ? -4.208 4.254 15.808 1.00 92.62 84 CYS A N 1
ATOM 712 C CA . CYS A 1 84 ? -3.150 4.174 14.804 1.00 92.62 84 CYS A CA 1
ATOM 713 C C . CYS A 1 84 ? -3.179 2.823 14.077 1.00 92.62 84 CYS A C 1
ATOM 715 O O . CYS A 1 84 ? -3.900 1.904 14.461 1.00 92.62 84 CYS A O 1
ATOM 717 N N . THR A 1 85 ? -2.388 2.674 13.014 1.00 91.94 85 THR A N 1
ATOM 718 C CA . THR A 1 85 ? -2.254 1.385 12.322 1.00 91.94 85 THR A CA 1
ATOM 719 C C . THR A 1 85 ? -1.508 0.370 13.190 1.00 91.94 85 THR A C 1
ATOM 721 O O . THR A 1 85 ? -0.482 0.688 13.798 1.00 91.94 85 THR A O 1
ATOM 724 N N . ALA A 1 86 ? -1.947 -0.888 13.170 1.00 90.50 86 ALA A N 1
ATOM 725 C CA . ALA A 1 86 ? -1.253 -2.000 13.826 1.00 90.50 86 ALA A CA 1
ATOM 726 C C . ALA A 1 86 ? 0.014 -2.468 13.084 1.00 90.50 86 ALA A C 1
ATOM 728 O O . ALA A 1 86 ? 0.635 -3.453 13.484 1.00 90.50 86 ALA A O 1
ATOM 729 N N . ARG A 1 87 ? 0.415 -1.794 11.995 1.00 89.12 87 ARG A N 1
ATOM 730 C CA . ARG A 1 87 ? 1.611 -2.154 11.223 1.00 89.12 87 ARG A CA 1
ATOM 731 C C . ARG A 1 87 ? 2.863 -2.033 12.105 1.00 89.12 87 ARG A C 1
ATOM 733 O O . ARG A 1 87 ? 3.117 -0.936 12.613 1.00 89.12 87 ARG A O 1
ATOM 740 N N . PRO A 1 88 ? 3.652 -3.102 12.301 1.00 85.38 88 PRO A N 1
ATOM 741 C CA . PRO A 1 88 ? 4.851 -3.053 13.120 1.00 85.38 88 PRO A CA 1
ATOM 742 C C . PRO A 1 88 ? 5.853 -2.00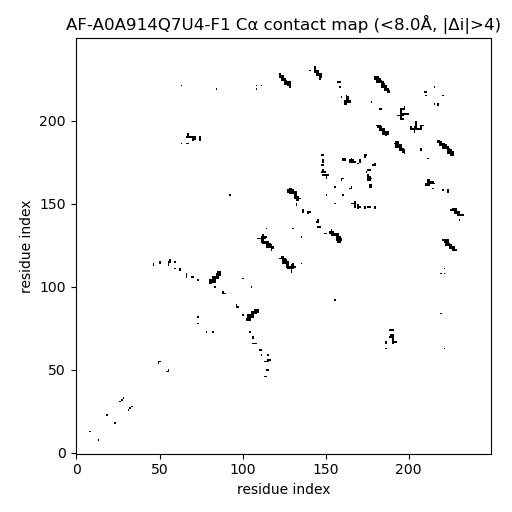0 12.647 1.00 85.38 88 PRO A C 1
ATOM 744 O O . PRO A 1 88 ? 6.020 -1.768 11.452 1.00 85.38 88 PRO A O 1
ATOM 747 N N . GLY A 1 89 ? 6.556 -1.386 13.600 1.00 82.25 89 GLY A N 1
ATOM 748 C CA . GLY A 1 89 ? 7.561 -0.362 13.306 1.00 82.25 89 GLY A CA 1
ATOM 749 C C . GLY A 1 89 ? 8.723 -0.858 12.452 1.00 82.25 89 GLY A C 1
ATOM 750 O O . GLY A 1 89 ? 9.166 -0.141 11.569 1.00 82.25 89 GLY A O 1
ATOM 751 N N . TRP A 1 90 ? 9.158 -2.101 12.664 1.00 81.56 90 TRP A N 1
ATOM 752 C CA . TRP A 1 90 ? 10.250 -2.719 11.908 1.00 81.56 90 TRP A CA 1
ATOM 753 C C . TRP A 1 90 ? 9.919 -2.960 10.423 1.00 81.56 90 TRP A C 1
ATOM 755 O O . TRP A 1 90 ? 10.830 -3.129 9.628 1.00 81.56 90 TRP A O 1
ATOM 765 N N . LEU A 1 91 ? 8.635 -2.921 10.034 1.00 83.31 91 LEU A N 1
ATOM 766 C CA . LEU A 1 91 ? 8.186 -2.960 8.631 1.00 83.31 91 LEU A CA 1
ATOM 767 C C . LEU A 1 91 ? 8.112 -1.572 7.978 1.00 83.31 91 LEU A C 1
ATOM 769 O O . LEU A 1 91 ? 7.599 -1.428 6.864 1.00 83.31 91 LEU A O 1
ATOM 773 N N . THR A 1 92 ? 8.518 -0.527 8.695 1.00 80.38 92 THR A N 1
ATOM 774 C CA . THR A 1 92 ? 8.571 0.840 8.176 1.00 80.38 92 THR A CA 1
ATOM 775 C C . THR A 1 92 ? 10.000 1.128 7.744 1.00 80.38 92 THR A C 1
ATOM 777 O O . THR A 1 92 ? 10.930 0.866 8.499 1.00 80.38 92 THR A O 1
ATOM 780 N N . MET A 1 93 ? 10.175 1.728 6.565 1.00 80.50 93 MET A N 1
ATOM 781 C CA . MET A 1 93 ? 11.480 2.196 6.084 1.00 80.50 93 MET A CA 1
ATOM 782 C C . MET A 1 93 ? 11.870 3.492 6.806 1.00 80.50 93 MET A C 1
ATOM 784 O O . MET A 1 93 ? 11.905 4.575 6.230 1.00 80.50 93 MET A O 1
ATOM 788 N N . SER A 1 94 ? 12.064 3.395 8.122 1.00 79.62 94 SER A N 1
ATOM 789 C CA . SER A 1 94 ? 12.435 4.507 8.988 1.00 79.62 94 SER A CA 1
ATOM 790 C C . SER A 1 94 ? 13.279 4.020 10.158 1.00 79.62 94 SER A C 1
ATOM 792 O O . SER A 1 94 ? 12.943 3.044 10.821 1.00 79.62 94 SER A O 1
ATOM 794 N N . PHE A 1 95 ? 14.321 4.781 10.487 1.00 78.19 95 PHE A N 1
ATOM 795 C CA . PHE A 1 95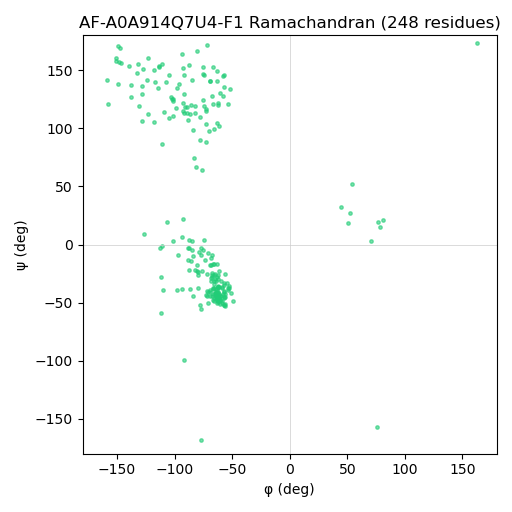 ? 15.109 4.584 11.706 1.00 78.19 95 PHE A CA 1
ATOM 796 C C . PHE A 1 95 ? 14.349 4.984 12.983 1.00 78.19 95 PHE A C 1
ATOM 798 O O . PHE A 1 95 ? 14.830 4.776 14.097 1.00 78.19 95 PHE A O 1
ATOM 805 N N . ARG A 1 96 ? 13.159 5.587 12.854 1.00 79.38 96 ARG A N 1
ATOM 806 C CA . ARG A 1 96 ? 12.373 6.048 13.997 1.00 79.38 96 ARG A CA 1
ATOM 807 C C . ARG A 1 96 ? 11.576 4.897 14.604 1.00 79.38 96 ARG A C 1
ATOM 809 O O . ARG A 1 96 ? 10.586 4.444 14.039 1.00 79.38 96 ARG A O 1
ATOM 816 N N . PHE A 1 97 ? 11.925 4.517 15.830 1.00 79.69 97 PHE A N 1
ATOM 817 C CA . PHE A 1 97 ? 11.119 3.584 16.616 1.00 79.69 97 PHE A CA 1
ATOM 818 C C . PHE A 1 97 ? 9.764 4.213 16.987 1.00 79.69 97 PHE A C 1
ATOM 820 O O . PHE A 1 97 ? 9.736 5.239 17.680 1.00 79.69 97 PHE A O 1
ATOM 827 N N . PRO A 1 98 ? 8.622 3.621 16.589 1.00 81.75 98 PRO A N 1
ATOM 828 C CA . PRO A 1 98 ? 7.309 4.218 16.811 1.00 81.75 98 PRO A CA 1
ATOM 829 C C . PRO A 1 98 ? 6.807 3.947 18.238 1.00 81.75 98 PRO A C 1
ATOM 831 O O . PRO A 1 98 ? 5.817 3.245 18.443 1.00 81.75 98 PRO A O 1
ATOM 834 N N . LYS A 1 99 ? 7.485 4.520 19.245 1.00 84.94 99 LYS A N 1
ATOM 835 C CA . LYS A 1 99 ? 7.139 4.371 20.674 1.00 84.94 99 LYS A CA 1
ATOM 836 C C . LYS A 1 99 ? 5.679 4.750 20.966 1.00 84.94 99 LYS A C 1
ATOM 838 O O . LYS A 1 99 ? 5.041 4.094 21.778 1.00 84.94 99 LYS A O 1
ATOM 843 N N . TYR A 1 100 ? 5.141 5.724 20.225 1.00 84.56 100 TYR A N 1
ATOM 844 C CA . TYR A 1 100 ? 3.760 6.208 20.339 1.00 84.56 100 TYR A CA 1
ATOM 845 C C . TYR A 1 100 ? 2.692 5.115 20.163 1.00 84.56 100 TYR A C 1
ATOM 847 O O . TYR A 1 100 ? 1.585 5.259 20.672 1.00 84.56 100 TYR A O 1
ATOM 855 N N . LYS A 1 101 ? 2.992 4.014 19.454 1.00 86.81 101 LYS A N 1
ATOM 856 C CA . LYS A 1 101 ? 2.020 2.935 19.207 1.00 86.81 101 LYS A CA 1
ATOM 857 C C . LYS A 1 101 ? 1.662 2.134 20.459 1.00 86.81 101 LYS A C 1
ATOM 859 O O . LYS A 1 101 ? 0.651 1.438 20.445 1.00 86.81 101 LYS A O 1
ATOM 864 N N . LYS A 1 102 ? 2.472 2.212 21.522 1.00 86.44 102 LYS A N 1
ATOM 865 C CA . LYS A 1 102 ? 2.202 1.524 22.796 1.00 86.44 102 LYS A CA 1
ATOM 866 C C . LYS A 1 102 ? 0.992 2.111 23.527 1.00 86.44 102 LYS A C 1
ATOM 868 O O . LYS A 1 102 ? 0.250 1.371 24.161 1.00 86.44 102 LYS A O 1
ATOM 873 N N . ASP A 1 103 ? 0.759 3.411 23.361 1.00 89.38 103 ASP A N 1
ATOM 874 C CA . ASP A 1 103 ? -0.275 4.156 24.088 1.00 89.38 103 ASP A CA 1
ATOM 875 C C . ASP A 1 103 ? -1.541 4.403 23.247 1.00 89.38 103 ASP A C 1
ATOM 877 O O . ASP A 1 103 ? -2.489 5.048 23.699 1.00 89.38 103 ASP A O 1
ATOM 881 N N . MET A 1 104 ? -1.574 3.879 22.017 1.00 92.81 104 MET A N 1
ATOM 882 C CA . MET A 1 104 ? -2.652 4.069 21.047 1.00 92.81 104 MET A CA 1
ATOM 883 C C . MET A 1 104 ? -3.403 2.770 20.755 1.00 92.81 104 MET A C 1
ATOM 885 O O . MET A 1 104 ? -2.851 1.673 20.840 1.00 92.81 104 MET A O 1
ATOM 889 N N . VAL A 1 105 ? -4.669 2.900 20.361 1.00 92.81 105 VAL A N 1
ATOM 890 C CA . VAL A 1 105 ? -5.485 1.773 19.897 1.00 92.81 105 VAL A CA 1
ATOM 891 C C . VAL A 1 105 ? -5.029 1.376 18.495 1.00 92.81 105 VAL A C 1
ATOM 893 O O . VAL A 1 105 ? -5.074 2.178 17.565 1.00 92.81 105 VAL A O 1
ATOM 896 N N . GLN A 1 106 ? -4.568 0.138 18.340 1.00 93.44 106 GLN A N 1
ATOM 897 C CA . GLN A 1 106 ? -4.008 -0.349 17.083 1.00 93.44 106 GLN A CA 1
ATOM 898 C C . GLN A 1 106 ? -5.081 -1.016 16.218 1.00 93.44 106 GLN A C 1
ATOM 900 O O . GLN A 1 106 ? -5.577 -2.095 16.540 1.00 93.44 106 GLN A O 1
ATOM 905 N N . ILE A 1 107 ? -5.399 -0.395 15.084 1.00 94.75 107 ILE A N 1
ATOM 906 C CA . ILE A 1 107 ? -6.345 -0.916 14.096 1.00 94.75 107 ILE A CA 1
ATOM 907 C C . ILE A 1 107 ? -5.614 -1.862 13.142 1.00 94.75 107 ILE A C 1
ATOM 909 O O . ILE A 1 107 ? -4.657 -1.477 12.454 1.00 94.75 107 ILE A O 1
ATOM 913 N N . LYS A 1 108 ? -6.060 -3.122 13.111 1.00 93.25 108 LYS A N 1
ATOM 914 C CA . LYS A 1 108 ? -5.458 -4.197 12.314 1.00 93.25 108 LYS A CA 1
ATOM 915 C C . LYS A 1 108 ? -5.714 -3.977 10.824 1.00 93.25 108 LYS A C 1
ATOM 917 O O . LYS A 1 108 ? -6.765 -4.323 10.308 1.00 93.25 108 LYS A O 1
ATOM 922 N N . THR A 1 109 ? -4.723 -3.407 10.149 1.00 91.94 109 THR A N 1
ATOM 923 C CA . THR A 1 109 ? -4.718 -3.149 8.696 1.00 91.94 109 THR A CA 1
ATOM 924 C C . THR A 1 109 ? -3.678 -3.994 7.963 1.00 91.94 109 THR A C 1
ATOM 926 O O . THR A 1 109 ? -3.585 -3.941 6.745 1.00 91.94 109 THR A O 1
ATOM 929 N N . ASN A 1 110 ? -2.884 -4.778 8.694 1.00 88.50 110 ASN A N 1
ATOM 930 C CA . ASN A 1 110 ? -1.706 -5.476 8.180 1.00 88.50 110 ASN A CA 1
ATOM 931 C C . ASN A 1 110 ? -2.053 -6.583 7.185 1.00 88.50 110 ASN A C 1
ATOM 933 O O . ASN A 1 110 ? -1.243 -6.885 6.322 1.00 88.50 110 ASN A O 1
ATOM 937 N N . ASP A 1 111 ? -3.252 -7.150 7.297 1.00 89.44 111 ASP A N 1
ATOM 938 C CA . ASP A 1 111 ? -3.715 -8.256 6.455 1.00 89.44 111 ASP A CA 1
ATOM 939 C C . ASP A 1 111 ? -4.131 -7.785 5.049 1.00 89.44 111 ASP A C 1
ATOM 941 O O . ASP A 1 111 ? -4.521 -8.594 4.207 1.00 89.44 111 ASP A O 1
ATOM 945 N N . LEU A 1 112 ? -4.078 -6.472 4.797 1.00 93.38 112 LEU A N 1
ATOM 946 C CA . LEU A 1 112 ? -4.392 -5.847 3.519 1.00 93.38 112 LEU A CA 1
ATOM 947 C C . LEU A 1 112 ? -3.174 -5.896 2.569 1.00 93.38 112 LEU A C 1
ATOM 949 O O . LEU A 1 112 ? -2.491 -4.885 2.398 1.00 93.38 112 LEU A O 1
ATOM 953 N N . ILE A 1 113 ? -2.875 -7.067 2.004 1.00 92.56 113 ILE A N 1
ATOM 954 C CA . ILE A 1 113 ? -1.659 -7.406 1.231 1.00 92.56 113 ILE A CA 1
ATOM 955 C C . ILE A 1 113 ? -1.938 -7.996 -0.163 1.00 92.56 113 ILE A C 1
ATOM 957 O O . ILE A 1 113 ? -1.013 -8.511 -0.802 1.00 92.56 113 ILE A O 1
ATOM 961 N N . ASP A 1 114 ? -3.187 -7.971 -0.622 1.00 92.50 114 ASP A N 1
ATOM 962 C CA . ASP A 1 114 ? -3.621 -8.639 -1.847 1.00 92.50 114 ASP A CA 1
ATOM 963 C C . ASP A 1 114 ? -3.856 -7.660 -3.014 1.00 92.50 114 ASP A C 1
ATOM 965 O O . ASP A 1 114 ? -4.310 -6.522 -2.855 1.00 92.50 114 ASP A O 1
ATOM 969 N N . ILE A 1 115 ? -3.558 -8.135 -4.227 1.00 93.31 115 ILE A N 1
ATOM 970 C CA . ILE A 1 115 ? -3.951 -7.488 -5.483 1.00 93.31 115 ILE A CA 1
ATOM 971 C C . ILE A 1 115 ? -5.392 -7.914 -5.766 1.00 93.31 115 ILE A C 1
ATOM 973 O O . ILE A 1 115 ? -5.669 -9.108 -5.885 1.00 93.31 115 ILE A O 1
ATOM 977 N N . LEU A 1 116 ? -6.306 -6.948 -5.835 1.00 93.06 116 LEU A N 1
ATOM 978 C CA . LEU A 1 116 ? -7.742 -7.211 -5.913 1.00 93.06 116 LEU A CA 1
ATOM 979 C C . LEU A 1 116 ? -8.188 -7.480 -7.345 1.00 93.06 116 LEU A C 1
ATOM 981 O O . LEU A 1 116 ? -8.959 -8.406 -7.583 1.00 93.06 116 LEU A O 1
ATOM 985 N N . GLU A 1 117 ? -7.706 -6.670 -8.285 1.00 92.94 117 GLU A N 1
ATOM 986 C CA . GLU A 1 117 ? -8.141 -6.712 -9.678 1.00 92.94 117 GLU A CA 1
ATOM 987 C C . GLU A 1 117 ? -7.097 -6.076 -10.600 1.00 92.94 117 GLU A C 1
ATOM 989 O O . GLU A 1 117 ? -6.486 -5.066 -10.247 1.00 92.94 117 GLU A O 1
ATOM 994 N N . ILE A 1 118 ? -6.903 -6.658 -11.785 1.00 94.12 118 ILE A N 1
ATOM 995 C CA . ILE A 1 118 ? -6.089 -6.090 -12.865 1.00 94.12 118 ILE A CA 1
ATOM 996 C C . ILE A 1 118 ? -6.993 -5.983 -14.094 1.00 94.12 118 ILE A C 1
ATOM 998 O O . ILE A 1 118 ? -7.380 -7.007 -14.655 1.00 94.12 118 ILE A O 1
ATOM 1002 N N . ASP A 1 119 ? -7.305 -4.758 -14.513 1.00 94.69 119 ASP A N 1
ATOM 1003 C CA . ASP A 1 119 ? -8.098 -4.481 -15.709 1.00 94.69 119 ASP A CA 1
ATOM 1004 C C . ASP A 1 119 ? -7.181 -3.979 -16.834 1.00 94.69 119 ASP A C 1
ATOM 1006 O O . ASP A 1 119 ? -6.653 -2.861 -16.813 1.00 94.69 119 ASP A O 1
ATOM 1010 N N . THR A 1 120 ? -6.981 -4.826 -17.844 1.00 93.56 120 THR A N 1
ATOM 1011 C CA . THR A 1 120 ? -6.150 -4.522 -19.016 1.00 93.56 120 THR A CA 1
ATOM 1012 C C . THR A 1 120 ? -6.838 -3.589 -20.015 1.00 93.56 120 THR A C 1
ATOM 1014 O O . THR A 1 120 ? -6.140 -2.888 -20.756 1.00 93.56 120 THR A O 1
ATOM 1017 N N . ASN A 1 121 ? -8.175 -3.526 -20.008 1.00 93.94 121 ASN A N 1
ATOM 1018 C CA . ASN A 1 121 ? -8.969 -2.650 -20.870 1.00 93.94 121 ASN A CA 1
ATOM 1019 C C . ASN A 1 121 ? -8.959 -1.221 -20.324 1.00 93.94 121 ASN A C 1
ATOM 1021 O O . ASN A 1 121 ? -8.573 -0.288 -21.034 1.00 93.94 121 ASN A O 1
ATOM 1025 N N . ALA A 1 122 ? -9.301 -1.053 -19.042 1.00 94.06 122 ALA A N 1
ATOM 1026 C CA . ALA A 1 122 ? -9.231 0.242 -18.361 1.00 94.06 122 ALA A CA 1
ATOM 1027 C C . ALA A 1 122 ? -7.788 0.671 -18.044 1.00 94.06 122 ALA A C 1
ATOM 1029 O O . ALA A 1 122 ? -7.540 1.837 -17.724 1.00 94.06 122 ALA A O 1
ATOM 1030 N N . ARG A 1 123 ? -6.826 -0.256 -18.163 1.00 95.94 123 ARG A N 1
ATOM 1031 C CA . ARG A 1 123 ? -5.413 -0.076 -17.799 1.00 95.94 123 ARG A CA 1
ATOM 1032 C C . ARG A 1 123 ? -5.275 0.408 -16.361 1.00 95.94 123 ARG A C 1
ATOM 1034 O O . ARG A 1 123 ? -4.576 1.388 -16.072 1.00 95.94 123 ARG A O 1
ATOM 1041 N N . THR A 1 124 ? -5.912 -0.315 -15.453 1.00 97.06 124 THR A N 1
ATOM 1042 C CA . THR A 1 124 ? -5.860 -0.056 -14.018 1.00 97.06 124 THR A CA 1
ATOM 1043 C C . THR A 1 124 ? -5.577 -1.329 -13.231 1.00 97.06 124 THR A C 1
ATOM 1045 O O . THR A 1 124 ? -5.831 -2.447 -13.670 1.00 97.06 124 THR A O 1
ATOM 1048 N N . VAL A 1 125 ? -5.020 -1.152 -12.040 1.00 96.81 125 VAL A N 1
ATOM 1049 C CA . VAL A 1 125 ? -4.863 -2.204 -11.043 1.00 96.81 125 VAL A CA 1
ATOM 1050 C C . VAL A 1 125 ? -5.428 -1.707 -9.720 1.00 96.81 125 VAL A C 1
ATOM 1052 O O . VAL A 1 125 ? -5.091 -0.606 -9.279 1.00 96.81 125 VAL A O 1
ATOM 1055 N N . ARG A 1 126 ? -6.299 -2.499 -9.096 1.00 96.88 126 ARG A N 1
ATOM 1056 C CA . ARG A 1 126 ? -6.853 -2.230 -7.768 1.00 96.88 126 ARG A CA 1
ATOM 1057 C C . ARG A 1 126 ? -6.142 -3.104 -6.745 1.00 96.88 126 ARG A C 1
ATOM 1059 O O . ARG A 1 126 ? -6.089 -4.324 -6.896 1.00 96.88 126 ARG A O 1
ATOM 1066 N N . VAL A 1 127 ? -5.578 -2.488 -5.711 1.00 96.56 127 VAL A N 1
ATOM 1067 C CA . VAL A 1 127 ? -4.722 -3.162 -4.723 1.00 96.56 127 VAL A CA 1
ATOM 1068 C C . VAL A 1 127 ? -4.976 -2.695 -3.304 1.00 96.56 127 VAL A C 1
ATOM 1070 O O . VAL A 1 127 ? -5.367 -1.553 -3.067 1.00 96.56 127 VAL A O 1
ATOM 1073 N N . GLU A 1 128 ? -4.677 -3.572 -2.354 1.00 96.94 128 GLU A N 1
ATOM 1074 C CA . GLU A 1 128 ? -4.619 -3.245 -0.936 1.00 96.94 128 GLU A CA 1
ATOM 1075 C C . GLU A 1 128 ? -3.339 -2.440 -0.574 1.00 96.94 128 GLU A C 1
ATOM 1077 O O . GLU A 1 128 ? -2.300 -2.562 -1.230 1.00 96.94 128 GLU A O 1
ATOM 1082 N N . PRO A 1 129 ? -3.358 -1.602 0.481 1.00 95.38 129 PRO A N 1
ATOM 1083 C CA . PRO A 1 129 ? -2.287 -0.664 0.831 1.00 95.38 129 PRO A CA 1
ATOM 1084 C C . PRO A 1 129 ? -0.946 -1.304 1.199 1.00 95.38 129 PRO A C 1
ATOM 1086 O O . PRO A 1 129 ? 0.076 -0.635 1.043 1.00 95.38 129 PRO A O 1
ATOM 1089 N N . ASN A 1 130 ? -0.907 -2.535 1.724 1.00 94.12 130 ASN A N 1
ATOM 1090 C CA . ASN A 1 130 ? 0.358 -3.194 2.073 1.00 94.12 130 ASN A CA 1
ATOM 1091 C C . ASN A 1 130 ? 0.896 -4.088 0.953 1.00 94.12 130 ASN A C 1
ATOM 1093 O O . ASN A 1 130 ? 1.914 -4.743 1.165 1.00 94.12 130 ASN A O 1
ATOM 1097 N N . VAL A 1 131 ? 0.278 -4.081 -0.233 1.00 93.81 131 VAL A N 1
ATOM 1098 C CA . VAL A 1 131 ? 0.924 -4.623 -1.432 1.00 93.81 131 VAL A CA 1
ATOM 1099 C C . VAL A 1 131 ? 2.206 -3.833 -1.688 1.00 93.81 131 VAL A C 1
ATOM 1101 O O . VAL A 1 131 ? 2.194 -2.595 -1.676 1.00 93.81 131 VAL A O 1
ATOM 1104 N N . ASN A 1 132 ? 3.313 -4.542 -1.887 1.00 92.31 132 ASN A N 1
ATOM 1105 C CA . ASN A 1 132 ? 4.614 -3.940 -2.157 1.00 92.31 132 ASN A CA 1
ATOM 1106 C C . ASN A 1 132 ? 4.908 -3.817 -3.667 1.00 92.31 132 ASN A C 1
ATOM 1108 O O . ASN A 1 132 ? 4.222 -4.417 -4.505 1.00 92.31 132 ASN A O 1
ATOM 1112 N N . MET A 1 133 ? 5.894 -2.994 -4.032 1.00 92.94 133 MET A N 1
ATOM 1113 C CA . MET A 1 133 ? 6.253 -2.750 -5.438 1.00 92.94 133 MET A CA 1
ATOM 1114 C C . MET A 1 133 ? 6.726 -4.023 -6.137 1.00 92.94 133 MET A C 1
ATOM 1116 O O . MET A 1 133 ? 6.387 -4.241 -7.303 1.00 92.94 133 MET A O 1
ATOM 1120 N N . GLY A 1 134 ? 7.433 -4.899 -5.419 1.00 91.31 134 GLY A N 1
ATOM 1121 C CA . GLY A 1 134 ? 7.87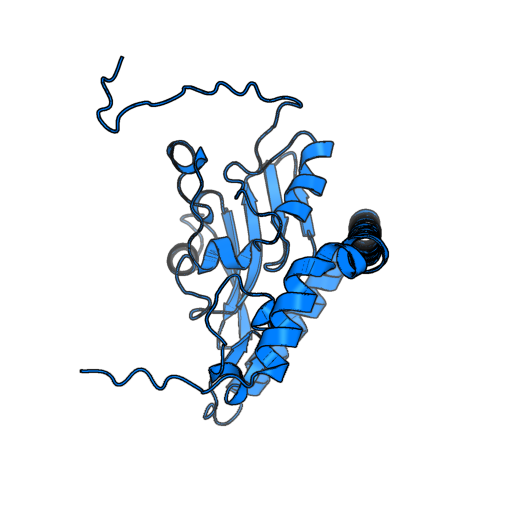4 -6.188 -5.945 1.00 91.31 134 GLY A CA 1
ATOM 1122 C C . GLY A 1 134 ? 6.703 -7.090 -6.350 1.00 91.31 134 GLY A C 1
ATOM 1123 O O . GLY A 1 134 ? 6.701 -7.658 -7.442 1.00 91.31 134 GLY A O 1
ATOM 1124 N N . GLN A 1 135 ? 5.662 -7.186 -5.515 1.00 90.38 135 GLN A N 1
ATOM 1125 C CA . GLN A 1 135 ? 4.436 -7.939 -5.803 1.00 90.38 135 GLN A CA 1
ATOM 1126 C C . GLN A 1 135 ? 3.723 -7.394 -7.042 1.00 90.38 135 GLN A C 1
ATOM 1128 O O . GLN A 1 135 ? 3.355 -8.170 -7.924 1.00 90.38 135 GLN A O 1
ATOM 1133 N N . LEU A 1 136 ? 3.551 -6.072 -7.124 1.00 92.50 136 LEU A N 1
ATOM 1134 C CA . LEU A 1 136 ? 2.927 -5.416 -8.274 1.00 92.50 136 LEU A CA 1
ATOM 1135 C C . LEU A 1 136 ? 3.703 -5.673 -9.562 1.00 92.50 136 LEU A C 1
ATOM 1137 O O . LEU A 1 136 ? 3.125 -6.073 -10.569 1.00 92.50 136 LEU A O 1
ATOM 1141 N N . THR A 1 137 ? 5.017 -5.497 -9.518 1.00 91.94 137 THR A N 1
ATOM 1142 C CA . THR A 1 137 ? 5.888 -5.666 -10.682 1.00 91.94 137 THR A CA 1
ATOM 1143 C C . THR A 1 137 ? 5.871 -7.114 -11.173 1.00 91.94 137 THR A C 1
ATOM 1145 O O . THR A 1 137 ? 5.666 -7.359 -12.362 1.00 91.94 137 THR A O 1
ATOM 1148 N N . ARG A 1 138 ? 5.970 -8.091 -10.262 1.00 89.81 138 ARG A N 1
ATOM 1149 C CA . ARG A 1 138 ? 5.884 -9.526 -10.593 1.00 89.81 138 ARG A CA 1
ATOM 1150 C C . ARG A 1 138 ? 4.515 -9.941 -11.135 1.00 89.81 138 ARG A C 1
ATOM 1152 O O . ARG A 1 138 ? 4.452 -10.877 -11.924 1.00 89.81 138 ARG A O 1
ATOM 1159 N N . ALA A 1 139 ? 3.437 -9.267 -10.732 1.00 90.25 139 ALA A N 1
ATOM 1160 C CA . ALA A 1 139 ? 2.094 -9.533 -11.245 1.00 90.25 139 ALA A CA 1
ATOM 1161 C C . ALA A 1 139 ? 1.842 -8.886 -12.618 1.00 90.25 139 ALA A C 1
ATOM 1163 O O . ALA A 1 139 ? 1.182 -9.486 -13.464 1.00 90.25 139 ALA A O 1
ATOM 1164 N N . LEU A 1 140 ? 2.365 -7.678 -12.853 1.00 92.81 140 LEU A N 1
ATOM 1165 C CA . LEU A 1 140 ? 2.087 -6.894 -14.060 1.00 92.81 140 LEU A CA 1
ATOM 1166 C C . LEU A 1 140 ? 3.022 -7.222 -15.235 1.00 92.81 140 LEU A C 1
ATOM 1168 O O . LEU A 1 140 ? 2.548 -7.288 -16.372 1.00 92.81 140 LEU A O 1
ATOM 1172 N N . ILE A 1 141 ? 4.317 -7.470 -14.989 1.00 92.81 141 ILE A N 1
ATOM 1173 C CA . ILE A 1 141 ? 5.300 -7.730 -16.059 1.00 92.81 141 ILE A CA 1
ATOM 1174 C C . ILE A 1 141 ? 4.901 -8.918 -16.951 1.00 92.81 141 ILE A C 1
ATOM 1176 O O . ILE A 1 141 ? 4.951 -8.758 -18.173 1.00 92.81 141 ILE A O 1
ATOM 1180 N N . PRO A 1 142 ? 4.464 -10.081 -16.418 1.00 90.75 142 PRO A N 1
ATOM 1181 C CA . PRO A 1 142 ? 4.038 -11.208 -17.253 1.00 90.75 142 PRO A CA 1
ATOM 1182 C C . PRO A 1 142 ? 2.837 -10.891 -18.151 1.00 90.75 142 PRO A C 1
ATOM 1184 O O . PRO A 1 142 ? 2.644 -11.545 -19.171 1.00 90.75 142 PRO A O 1
ATOM 1187 N N . LEU A 1 143 ? 2.040 -9.883 -17.784 1.00 92.00 143 LEU A N 1
ATOM 1188 C CA . LEU A 1 143 ? 0.903 -9.397 -18.565 1.00 92.00 143 LEU A CA 1
ATOM 1189 C C . LEU A 1 143 ? 1.315 -8.325 -19.591 1.00 92.00 143 LEU A C 1
ATOM 1191 O O . LEU A 1 143 ? 0.469 -7.853 -20.346 1.00 92.00 143 LEU A O 1
ATOM 1195 N N . GLY A 1 144 ? 2.591 -7.927 -19.626 1.00 94.75 144 GLY A N 1
ATOM 1196 C CA . GLY A 1 144 ? 3.102 -6.870 -20.501 1.00 94.75 144 GLY A CA 1
ATOM 1197 C C . GLY A 1 144 ? 2.844 -5.454 -19.982 1.00 94.75 144 GLY A C 1
ATOM 1198 O O . GLY A 1 144 ? 2.868 -4.506 -20.771 1.00 94.75 144 GLY A O 1
ATOM 1199 N N . TYR A 1 145 ? 2.599 -5.290 -18.678 1.00 95.88 145 TYR A N 1
ATOM 1200 C CA . TYR A 1 145 ? 2.317 -3.996 -18.055 1.00 95.88 145 TYR A CA 1
ATOM 1201 C C . TYR A 1 145 ? 3.285 -3.662 -16.914 1.00 95.88 145 TYR A C 1
ATOM 1203 O O . TYR A 1 145 ? 3.925 -4.523 -16.319 1.00 95.88 145 TYR A O 1
ATOM 1211 N N . THR A 1 146 ? 3.364 -2.379 -16.575 1.00 94.81 146 THR A N 1
ATOM 1212 C CA . THR A 1 146 ? 4.075 -1.862 -15.402 1.00 94.81 146 THR A CA 1
ATOM 1213 C C . THR A 1 146 ? 3.372 -0.618 -14.855 1.00 94.81 146 THR A C 1
ATOM 1215 O O . THR A 1 146 ? 2.477 -0.063 -15.501 1.00 94.81 146 THR A O 1
ATOM 1218 N N . LEU A 1 147 ? 3.765 -0.153 -13.670 1.00 94.81 147 LEU A N 1
ATOM 1219 C CA . LEU A 1 147 ? 3.335 1.157 -13.188 1.00 94.81 147 LEU A CA 1
ATOM 1220 C C . LEU A 1 147 ? 4.105 2.272 -13.917 1.00 94.81 147 LEU A C 1
ATOM 1222 O O . LEU A 1 147 ? 5.290 2.120 -14.207 1.00 94.81 147 LEU A O 1
ATOM 1226 N N . PRO A 1 148 ? 3.495 3.443 -14.169 1.00 94.12 148 PRO A N 1
ATOM 1227 C CA . PRO A 1 148 ? 4.233 4.589 -14.706 1.00 94.12 148 PRO A CA 1
ATOM 1228 C C . PRO A 1 148 ? 5.342 5.091 -13.763 1.00 94.12 148 PRO A C 1
ATOM 1230 O O . PRO A 1 148 ? 6.320 5.697 -14.203 1.00 94.12 148 PRO A O 1
ATOM 1233 N N . ILE A 1 149 ? 5.175 4.853 -12.461 1.00 93.00 149 ILE A N 1
ATOM 1234 C CA . ILE A 1 149 ? 6.085 5.248 -11.388 1.00 93.00 149 ILE A CA 1
ATOM 1235 C C . ILE A 1 149 ? 6.365 3.993 -10.567 1.00 93.00 149 ILE A C 1
ATOM 1237 O O . ILE A 1 149 ? 5.482 3.530 -9.846 1.00 93.00 149 ILE A O 1
ATOM 1241 N N . VAL A 1 150 ? 7.569 3.439 -10.717 1.00 86.44 150 VAL A N 1
ATOM 1242 C CA . VAL A 1 150 ? 8.030 2.239 -10.003 1.00 86.44 150 VAL A CA 1
ATOM 1243 C C . VAL A 1 150 ? 9.232 2.622 -9.144 1.00 86.44 150 VAL A C 1
ATOM 1245 O O . VAL A 1 150 ? 10.309 2.827 -9.697 1.00 86.44 150 VAL A O 1
ATOM 1248 N N . PRO A 1 151 ? 9.055 2.735 -7.822 1.00 86.31 151 PRO A N 1
ATOM 1249 C CA . PRO A 1 151 ? 10.157 2.921 -6.886 1.00 86.31 151 PRO A CA 1
ATOM 1250 C C . PRO A 1 151 ? 11.178 1.787 -6.966 1.00 86.31 151 PRO A C 1
ATOM 1252 O O . PRO A 1 151 ? 10.798 0.630 -7.127 1.00 86.31 151 PRO A O 1
ATOM 1255 N N . GLU A 1 152 ? 12.453 2.115 -6.769 1.00 84.75 152 GLU A N 1
ATOM 1256 C CA . GLU A 1 152 ? 13.566 1.153 -6.830 1.00 84.75 152 GLU A CA 1
ATOM 1257 C C . GLU A 1 152 ? 13.485 0.031 -5.773 1.00 84.75 152 GLU A C 1
ATOM 1259 O O . GLU A 1 152 ? 13.951 -1.082 -6.002 1.00 84.75 152 GLU A O 1
ATOM 1264 N N . LEU A 1 153 ? 12.890 0.306 -4.608 1.00 87.81 153 LEU A N 1
ATOM 1265 C CA . LEU A 1 153 ? 12.828 -0.642 -3.495 1.00 87.81 153 LEU A CA 1
ATOM 1266 C C . LEU A 1 153 ? 11.542 -1.484 -3.524 1.00 87.81 153 LEU A C 1
ATOM 1268 O O . LEU A 1 153 ? 10.446 -0.974 -3.270 1.00 87.81 153 LEU A O 1
ATOM 1272 N N . ASP A 1 154 ? 11.708 -2.795 -3.720 1.00 87.69 154 ASP A N 1
ATOM 1273 C CA . ASP A 1 154 ? 10.635 -3.801 -3.791 1.00 87.69 154 ASP A CA 1
ATOM 1274 C C . ASP A 1 154 ? 9.690 -3.788 -2.581 1.00 87.69 154 ASP A C 1
ATOM 1276 O O . ASP A 1 154 ? 8.481 -3.971 -2.736 1.00 87.69 154 ASP A O 1
ATOM 1280 N N . ASP A 1 155 ? 10.229 -3.547 -1.384 1.00 88.00 155 ASP A N 1
ATOM 1281 C CA . ASP A 1 155 ? 9.500 -3.603 -0.111 1.00 88.00 155 ASP A CA 1
ATOM 1282 C C . ASP A 1 155 ? 8.648 -2.359 0.178 1.00 88.00 155 ASP A C 1
ATOM 1284 O O . ASP A 1 155 ? 7.885 -2.325 1.154 1.00 88.00 155 ASP A O 1
ATOM 1288 N N . LEU A 1 156 ? 8.744 -1.316 -0.653 1.00 91.75 156 LEU A N 1
ATOM 1289 C CA . LEU A 1 156 ? 7.895 -0.140 -0.505 1.00 91.75 156 LEU A CA 1
ATOM 1290 C C . LEU A 1 156 ? 6.442 -0.503 -0.808 1.00 91.75 156 LEU A C 1
ATOM 1292 O O . LEU A 1 156 ? 6.109 -1.059 -1.848 1.00 91.75 156 LEU A O 1
ATOM 1296 N N . THR A 1 157 ? 5.552 -0.166 0.120 1.00 93.75 157 THR A N 1
ATOM 1297 C CA . THR A 1 157 ? 4.125 -0.480 0.004 1.00 93.75 157 THR A CA 1
ATOM 1298 C C . THR A 1 157 ? 3.346 0.649 -0.645 1.00 93.75 157 THR A C 1
ATOM 1300 O O . THR A 1 157 ? 3.603 1.817 -0.339 1.00 93.75 157 THR A O 1
ATOM 1303 N N . VAL A 1 158 ? 2.320 0.313 -1.422 1.00 95.06 158 VAL A N 1
ATOM 1304 C CA . VAL A 1 158 ? 1.420 1.261 -2.101 1.00 95.06 158 VAL A CA 1
ATOM 1305 C C . VAL A 1 158 ? 0.883 2.341 -1.158 1.00 95.06 158 VAL A C 1
ATOM 1307 O O . VAL A 1 158 ? 0.982 3.532 -1.448 1.00 95.06 158 VAL A O 1
ATOM 1310 N N . GLY A 1 159 ? 0.380 1.955 0.014 1.00 94.00 159 GLY A N 1
ATOM 1311 C CA . GLY A 1 159 ? -0.170 2.903 0.981 1.00 94.00 159 GLY A CA 1
ATOM 1312 C C . GLY A 1 159 ? 0.880 3.834 1.587 1.00 94.00 159 GLY A C 1
ATOM 1313 O O . GLY A 1 159 ? 0.560 4.969 1.934 1.00 94.00 159 GLY A O 1
ATOM 1314 N N . GLY A 1 160 ? 2.135 3.388 1.676 1.00 92.88 160 GLY A N 1
ATOM 1315 C CA . GLY A 1 160 ? 3.264 4.232 2.078 1.00 92.88 160 GLY A CA 1
ATOM 1316 C C . GLY A 1 160 ? 3.629 5.249 0.997 1.00 92.88 160 GLY A C 1
ATOM 1317 O O . GLY A 1 160 ? 3.842 6.419 1.307 1.00 92.88 160 GLY A O 1
ATOM 1318 N N . MET A 1 161 ? 3.615 4.821 -0.267 1.00 93.56 161 MET A N 1
ATOM 1319 C CA . MET A 1 161 ? 3.878 5.676 -1.428 1.00 93.56 161 MET A CA 1
ATOM 1320 C C . MET A 1 161 ? 2.812 6.758 -1.628 1.00 93.56 161 MET A C 1
ATOM 1322 O O . MET A 1 161 ? 3.135 7.864 -2.055 1.00 93.56 161 MET A O 1
ATOM 1326 N N . ILE A 1 162 ? 1.554 6.453 -1.299 1.00 95.25 162 ILE A N 1
ATOM 1327 C CA . ILE A 1 162 ? 0.439 7.407 -1.361 1.00 95.25 162 ILE A CA 1
ATOM 1328 C C . ILE A 1 162 ? 0.486 8.372 -0.169 1.00 95.25 162 ILE A C 1
ATOM 1330 O O . ILE A 1 162 ? 0.524 9.585 -0.357 1.00 95.25 162 ILE A O 1
ATOM 1334 N N . ASN A 1 163 ? 0.497 7.854 1.065 1.00 93.38 163 ASN A N 1
ATOM 1335 C CA . ASN A 1 163 ? 0.343 8.685 2.267 1.00 93.38 163 ASN A CA 1
ATOM 1336 C C . ASN A 1 163 ? 1.622 9.413 2.698 1.00 93.38 163 ASN A C 1
ATOM 1338 O O . ASN A 1 163 ? 1.532 10.375 3.456 1.00 93.38 163 ASN A O 1
ATOM 1342 N N . GLY A 1 164 ? 2.798 8.917 2.312 1.00 88.81 164 GLY A N 1
ATOM 1343 C CA . GLY A 1 164 ? 4.088 9.497 2.673 1.00 88.81 164 GLY A CA 1
ATOM 1344 C C . GLY A 1 164 ? 4.555 10.497 1.626 1.00 88.81 164 GLY A C 1
ATOM 1345 O O . GLY A 1 164 ? 4.147 11.651 1.625 1.00 88.81 164 GLY A O 1
ATOM 1346 N N . CYS A 1 165 ? 5.442 10.047 0.750 1.00 86.88 165 CYS A N 1
ATOM 1347 C CA . CYS A 1 165 ? 5.883 10.797 -0.414 1.00 86.88 165 CYS A CA 1
ATOM 1348 C C . CYS A 1 165 ? 6.433 9.793 -1.422 1.00 86.88 165 CYS A C 1
ATOM 1350 O O . CYS A 1 165 ? 7.338 9.025 -1.097 1.00 86.88 165 CYS A O 1
ATOM 1352 N N . GLY A 1 166 ? 5.849 9.762 -2.617 1.00 88.50 166 GLY A N 1
ATOM 1353 C CA . GLY A 1 166 ? 6.200 8.791 -3.637 1.00 88.50 166 GLY A CA 1
ATOM 1354 C C . GLY A 1 166 ? 6.909 9.410 -4.824 1.00 88.50 166 GLY A C 1
ATOM 1355 O O . GLY A 1 166 ? 6.255 9.760 -5.808 1.00 88.50 166 GLY A O 1
ATOM 1356 N N . VAL A 1 167 ? 8.230 9.545 -4.724 1.00 90.00 167 VAL A N 1
ATOM 1357 C CA . VAL A 1 167 ? 9.076 10.162 -5.755 1.00 90.00 167 VAL A CA 1
ATOM 1358 C C . VAL A 1 167 ? 9.898 9.096 -6.461 1.00 90.00 167 VAL A C 1
ATOM 1360 O O . VAL A 1 167 ? 10.409 8.186 -5.820 1.00 90.00 167 VAL A O 1
ATOM 1363 N N . GLU A 1 168 ? 10.025 9.243 -7.776 1.00 91.25 168 GLU A N 1
ATOM 1364 C CA . GLU A 1 168 ? 10.861 8.398 -8.620 1.00 91.25 168 GLU A CA 1
ATOM 1365 C C . GLU A 1 168 ? 11.354 9.200 -9.833 1.00 91.25 168 GLU A C 1
ATOM 1367 O O . GLU A 1 168 ? 10.754 10.214 -10.211 1.00 91.25 168 GLU A O 1
ATOM 1372 N N . SER A 1 169 ? 12.418 8.726 -10.476 1.00 87.62 169 SER A N 1
ATOM 1373 C CA . SER A 1 169 ? 13.016 9.295 -11.690 1.00 87.62 169 SER A CA 1
ATOM 1374 C C . SER A 1 169 ? 12.017 9.493 -12.841 1.00 87.62 169 SER A C 1
ATOM 1376 O O . SER A 1 169 ? 12.027 10.528 -13.518 1.00 87.62 169 SER A O 1
ATOM 1378 N N . SER A 1 170 ? 11.083 8.554 -13.032 1.00 88.94 170 SER A N 1
ATOM 1379 C CA . SER A 1 170 ? 10.022 8.662 -14.044 1.00 88.94 170 SER A CA 1
ATOM 1380 C C . SER A 1 170 ? 9.003 9.767 -13.744 1.00 88.94 170 SER A C 1
ATOM 1382 O O . SER A 1 170 ? 8.197 10.135 -14.612 1.00 88.94 170 SER A O 1
ATOM 1384 N N . GLY A 1 171 ? 9.068 10.360 -12.550 1.00 88.69 171 GLY A N 1
ATOM 1385 C CA . GLY A 1 171 ? 8.171 11.419 -12.131 1.00 88.69 171 GLY A CA 1
ATOM 1386 C C . GLY A 1 171 ? 8.314 12.716 -12.916 1.00 88.69 171 GLY A C 1
ATOM 1387 O O . GLY A 1 171 ? 7.363 13.492 -12.975 1.00 88.69 171 GLY A O 1
ATOM 1388 N N . ARG A 1 172 ? 9.418 12.908 -13.652 1.00 90.56 172 ARG A N 1
ATOM 1389 C CA . ARG A 1 172 ? 9.515 13.991 -14.646 1.00 90.56 172 ARG A CA 1
ATOM 1390 C C . ARG A 1 172 ? 8.400 13.921 -15.698 1.00 90.56 172 ARG A C 1
ATOM 1392 O O . ARG A 1 172 ? 7.970 14.957 -16.192 1.00 90.56 172 ARG A O 1
ATOM 1399 N N . LYS A 1 173 ? 7.943 12.714 -16.054 1.00 92.69 173 LYS A N 1
ATOM 1400 C CA . LYS A 1 173 ? 6.891 12.497 -17.059 1.00 92.69 173 LYS A CA 1
ATOM 1401 C C . LYS A 1 173 ? 5.512 12.283 -16.436 1.00 92.69 173 LYS A C 1
ATOM 1403 O O . LYS A 1 173 ? 4.523 12.749 -16.991 1.00 92.69 173 LYS A O 1
ATOM 1408 N N . TYR A 1 174 ? 5.441 11.556 -15.322 1.00 93.38 174 TYR A N 1
ATOM 1409 C CA . TYR A 1 174 ? 4.168 11.103 -14.742 1.00 93.38 174 TYR A CA 1
ATOM 1410 C C . TYR A 1 174 ? 3.803 11.780 -13.410 1.00 93.38 174 TYR A C 1
ATOM 1412 O O . TYR A 1 174 ? 2.736 11.508 -12.860 1.00 93.38 174 TYR A O 1
ATOM 1420 N N . GLY A 1 175 ? 4.654 12.674 -12.903 1.00 93.38 175 GLY A N 1
ATOM 1421 C CA . GLY A 1 175 ? 4.523 13.286 -11.583 1.00 93.38 175 GLY A CA 1
ATOM 1422 C C . GLY A 1 175 ? 4.932 12.335 -10.454 1.00 93.38 175 GLY A C 1
ATOM 1423 O O . GLY A 1 175 ? 5.694 11.402 -10.634 1.00 93.38 175 GLY A O 1
ATOM 1424 N N . MET A 1 176 ? 4.430 12.575 -9.252 1.00 93.44 176 MET A N 1
ATOM 1425 C CA . MET A 1 176 ? 4.556 11.665 -8.103 1.00 93.44 176 MET A CA 1
ATOM 1426 C C . MET A 1 176 ? 3.546 10.504 -8.119 1.00 93.44 176 MET A C 1
ATOM 1428 O O . MET A 1 176 ? 2.541 10.569 -8.830 1.00 93.44 176 MET A O 1
ATOM 1432 N N . PHE A 1 177 ? 3.770 9.485 -7.283 1.00 94.50 177 PHE A N 1
ATOM 1433 C CA . PHE A 1 177 ? 2.972 8.251 -7.215 1.00 94.50 177 PHE A CA 1
ATOM 1434 C C . PHE A 1 177 ? 1.457 8.488 -7.045 1.00 94.50 177 PHE A C 1
ATOM 1436 O O . PHE A 1 177 ? 0.637 7.796 -7.645 1.00 94.50 177 PHE A O 1
ATOM 1443 N N . GLN A 1 178 ? 1.038 9.514 -6.306 1.00 93.62 178 GLN A N 1
ATOM 1444 C CA . GLN A 1 178 ? -0.385 9.842 -6.177 1.00 93.62 178 GLN A CA 1
ATOM 1445 C C . GLN A 1 178 ? -1.041 10.300 -7.493 1.00 93.62 178 GLN A C 1
ATOM 1447 O O . GLN A 1 178 ? -2.244 10.133 -7.670 1.00 93.62 178 GLN A O 1
ATOM 1452 N N . HIS A 1 179 ? -0.286 10.850 -8.451 1.00 94.62 179 HIS A N 1
ATOM 1453 C CA . HIS A 1 179 ? -0.864 11.353 -9.704 1.00 94.62 179 HIS A CA 1
ATOM 1454 C C . HIS A 1 179 ? -1.325 10.237 -10.641 1.00 94.62 179 HIS A C 1
ATOM 1456 O O . HIS A 1 179 ? -2.236 10.462 -11.451 1.00 94.62 179 HIS A O 1
ATOM 1462 N N . ILE A 1 180 ? -0.717 9.051 -10.516 1.00 95.31 180 ILE A N 1
ATOM 1463 C CA . ILE A 1 180 ? -1.087 7.847 -11.270 1.00 95.31 180 ILE A CA 1
ATOM 1464 C C . ILE A 1 180 ? -2.251 7.087 -10.619 1.00 95.31 180 ILE A C 1
ATOM 1466 O O . ILE A 1 180 ? -2.835 6.211 -11.254 1.00 95.31 180 ILE A O 1
ATOM 1470 N N . CYS A 1 181 ? -2.649 7.456 -9.398 1.00 96.38 181 CYS A N 1
ATOM 1471 C CA . CYS A 1 181 ? -3.832 6.917 -8.735 1.00 96.38 181 CYS A CA 1
ATOM 1472 C C . CYS A 1 181 ? -5.122 7.494 -9.352 1.00 96.38 181 CYS A C 1
ATOM 1474 O O . CYS A 1 181 ? -5.149 8.632 -9.832 1.00 96.38 181 CYS A O 1
ATOM 1476 N N . GLN A 1 182 ? -6.182 6.687 -9.394 1.00 96.56 182 GLN A N 1
ATOM 1477 C CA . GLN A 1 182 ? -7.510 7.048 -9.910 1.00 96.56 182 GLN A CA 1
ATOM 1478 C C . GLN A 1 182 ? -8.549 7.154 -8.800 1.00 96.56 182 GLN A C 1
ATOM 1480 O O . GLN A 1 182 ? -9.371 8.065 -8.829 1.00 96.56 182 GLN A O 1
ATOM 1485 N N . SER A 1 183 ? -8.494 6.251 -7.824 1.00 97.31 183 SER A N 1
ATOM 1486 C CA . SER A 1 183 ? -9.384 6.272 -6.669 1.00 97.31 183 SER A CA 1
ATOM 1487 C C . SER A 1 183 ? -8.728 5.656 -5.439 1.00 97.31 183 SER A C 1
ATOM 1489 O O . SER A 1 183 ? -7.784 4.866 -5.547 1.00 97.31 183 SER A O 1
ATOM 1491 N N . PHE A 1 184 ? -9.248 6.029 -4.275 1.00 97.62 184 PHE A N 1
ATOM 1492 C CA . PHE A 1 184 ? -8.881 5.520 -2.963 1.00 97.62 184 PHE A CA 1
ATOM 1493 C C . PHE A 1 184 ? -10.136 5.072 -2.223 1.00 97.62 184 PHE A C 1
ATOM 1495 O O . PHE A 1 184 ? -11.136 5.786 -2.206 1.00 97.62 184 PHE A O 1
ATOM 1502 N N . GLU A 1 185 ? -10.062 3.920 -1.574 1.00 97.50 185 GLU A N 1
ATOM 1503 C CA . GLU A 1 185 ? -11.070 3.457 -0.626 1.00 97.50 185 GLU A CA 1
ATOM 1504 C C . GLU A 1 185 ? -10.537 3.675 0.785 1.00 97.50 185 GLU A C 1
ATOM 1506 O O . GLU A 1 185 ? -9.407 3.283 1.102 1.00 97.50 185 GLU A O 1
ATOM 1511 N N . ILE A 1 186 ? -11.320 4.348 1.623 1.00 97.12 186 ILE A N 1
ATOM 1512 C CA . ILE A 1 186 ? -10.843 4.905 2.886 1.00 97.12 186 ILE A CA 1
ATOM 1513 C C . ILE A 1 186 ? -11.873 4.652 3.967 1.00 97.12 186 ILE A C 1
ATOM 1515 O O . ILE A 1 186 ? -13.028 5.043 3.834 1.00 97.12 186 ILE A O 1
ATOM 1519 N N . VAL A 1 187 ? -11.443 4.050 5.071 1.00 97.25 187 VAL A N 1
ATOM 1520 C CA . VAL A 1 187 ? -12.255 3.992 6.284 1.00 97.25 187 VAL A CA 1
ATOM 1521 C C . VAL A 1 187 ? -11.993 5.255 7.099 1.00 97.25 187 VAL A C 1
ATOM 1523 O O . VAL A 1 187 ? -10.881 5.465 7.597 1.00 97.25 187 VAL A O 1
ATOM 1526 N N . THR A 1 188 ? -13.006 6.111 7.206 1.00 95.25 188 THR A N 1
ATOM 1527 C CA . THR A 1 188 ? -12.942 7.372 7.959 1.00 95.25 188 THR A CA 1
ATOM 1528 C C . THR A 1 188 ? -12.933 7.117 9.466 1.00 95.25 188 THR A C 1
ATOM 1530 O O . THR A 1 188 ? -13.175 6.002 9.928 1.00 95.25 188 THR A O 1
ATOM 1533 N N . ALA A 1 18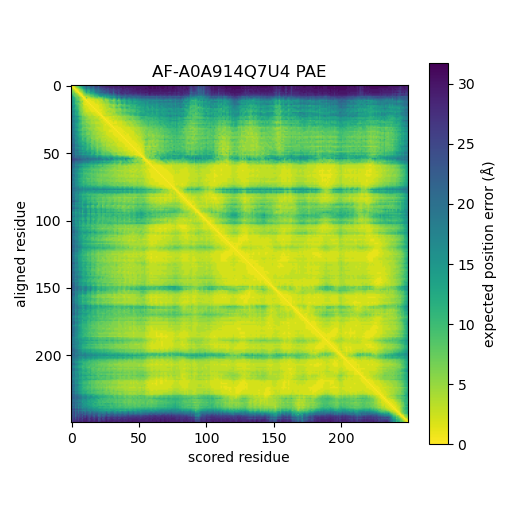9 ? -12.703 8.159 10.270 1.00 92.44 189 ALA A N 1
ATOM 1534 C CA . ALA A 1 189 ? -12.730 8.048 11.732 1.00 92.44 189 ALA A CA 1
ATOM 1535 C C . ALA A 1 189 ? -14.104 7.664 12.317 1.00 92.44 189 ALA A C 1
ATOM 1537 O O . ALA A 1 189 ? -14.173 7.213 13.458 1.00 92.44 189 ALA A O 1
ATOM 1538 N N . ASN A 1 190 ? -15.177 7.796 11.531 1.00 91.44 190 ASN A N 1
ATOM 1539 C CA . ASN A 1 190 ? -16.522 7.349 11.900 1.00 91.44 190 ASN A CA 1
ATOM 1540 C C . ASN A 1 190 ? -16.753 5.858 11.573 1.00 91.44 190 ASN A C 1
ATOM 1542 O O . ASN A 1 190 ? -17.798 5.297 11.897 1.00 91.44 190 ASN A O 1
ATOM 1546 N N . GLY A 1 191 ? -15.780 5.200 10.931 1.00 94.12 191 GLY A N 1
ATOM 1547 C CA . GLY A 1 191 ? -15.870 3.807 10.496 1.00 94.12 191 GLY A CA 1
ATOM 1548 C C . GLY A 1 191 ? -16.693 3.608 9.222 1.00 94.12 191 GLY A C 1
ATOM 1549 O O . GLY A 1 191 ? -17.094 2.484 8.909 1.00 94.12 191 GLY A O 1
ATOM 1550 N N . GLU A 1 192 ? -16.963 4.682 8.485 1.00 95.38 192 GLU A N 1
ATOM 1551 C CA . GLU A 1 192 ? -17.609 4.638 7.174 1.00 95.38 192 GLU A CA 1
ATOM 1552 C C . GLU A 1 192 ? -16.570 4.386 6.087 1.00 95.38 192 GLU A C 1
ATOM 1554 O O . GLU A 1 192 ? -15.452 4.897 6.164 1.00 95.38 192 GLU A O 1
ATOM 1559 N N . LEU A 1 193 ? -16.941 3.580 5.093 1.00 96.81 193 LEU A N 1
ATOM 1560 C CA . LEU A 1 193 ? -16.122 3.353 3.911 1.00 96.81 193 LEU A CA 1
ATOM 1561 C C . LEU A 1 193 ? -16.483 4.409 2.870 1.00 96.81 193 LEU A C 1
ATOM 1563 O O . LEU A 1 193 ? -17.620 4.465 2.412 1.00 96.81 193 LEU A O 1
ATOM 1567 N N . VAL A 1 194 ? -15.503 5.222 2.506 1.00 96.38 194 VAL A N 1
ATOM 1568 C CA . VAL A 1 194 ? -15.632 6.295 1.528 1.00 96.38 194 VAL A CA 1
ATOM 1569 C C . VAL A 1 194 ? -14.762 5.978 0.322 1.00 96.38 194 VAL A C 1
ATOM 1571 O O . VAL A 1 194 ? -13.593 5.614 0.468 1.00 96.38 194 VAL A O 1
ATOM 1574 N N . VAL A 1 195 ? -15.321 6.156 -0.874 1.00 96.44 195 VAL A N 1
ATOM 1575 C CA . VAL A 1 195 ? -14.578 6.065 -2.133 1.00 96.44 195 VAL A CA 1
ATOM 1576 C C . VAL A 1 195 ? -14.280 7.476 -2.623 1.00 96.44 195 VAL A C 1
ATOM 1578 O O . VAL A 1 195 ? -15.175 8.214 -3.027 1.00 96.44 195 VAL A O 1
ATOM 1581 N N . ALA A 1 196 ? -13.009 7.857 -2.582 1.00 96.00 196 ALA A N 1
ATOM 1582 C CA . ALA A 1 196 ? -12.527 9.131 -3.087 1.00 96.00 196 ALA A CA 1
ATOM 1583 C C . ALA A 1 196 ? -11.936 8.934 -4.485 1.00 96.00 196 ALA A C 1
ATOM 1585 O O . ALA A 1 196 ? -10.961 8.203 -4.653 1.00 96.00 196 ALA A O 1
ATOM 1586 N N . SER A 1 197 ? -12.520 9.575 -5.495 1.00 96.12 197 SER A N 1
ATOM 1587 C CA . SER A 1 197 ? -12.083 9.469 -6.890 1.00 96.12 197 SER A CA 1
ATOM 1588 C C . SER A 1 197 ? -11.474 10.776 -7.392 1.00 96.12 197 SER A C 1
ATOM 1590 O O . SER A 1 197 ? -11.795 11.860 -6.908 1.00 96.12 197 SER A O 1
ATOM 1592 N N . LYS A 1 198 ? -10.612 10.669 -8.406 1.00 93.81 198 LYS A N 1
ATOM 1593 C CA . LYS A 1 198 ? -10.080 11.811 -9.160 1.00 93.81 198 LYS A CA 1
ATOM 1594 C C . LYS A 1 198 ? -11.149 12.508 -10.015 1.00 93.81 198 LYS A C 1
ATOM 1596 O O . LYS A 1 198 ? -10.931 13.640 -10.447 1.00 93.81 198 LYS A O 1
ATOM 1601 N N . ASP A 1 199 ? -12.275 11.843 -10.281 1.00 92.81 199 ASP A N 1
ATOM 1602 C CA . ASP A 1 199 ? -13.386 12.393 -11.063 1.00 92.81 199 ASP A CA 1
ATOM 1603 C C . ASP A 1 199 ? -13.923 13.701 -10.450 1.00 92.81 199 ASP A C 1
ATOM 1605 O O . ASP A 1 199 ? -14.112 13.802 -9.240 1.00 92.81 199 ASP A O 1
ATOM 1609 N N . LYS A 1 200 ? -14.172 14.704 -11.299 1.00 84.19 200 LYS A N 1
ATOM 1610 C CA . LYS A 1 200 ? -14.699 16.022 -10.911 1.00 84.19 200 LYS A CA 1
ATOM 1611 C C . LYS A 1 200 ? -16.119 15.960 -10.368 1.00 84.19 200 LYS A C 1
ATOM 1613 O O . LYS A 1 200 ? -16.488 16.818 -9.578 1.00 84.19 200 LYS A O 1
ATOM 1618 N N . ASN A 1 201 ? -16.886 14.952 -10.769 1.00 87.06 201 ASN A N 1
ATOM 1619 C CA . ASN A 1 201 ? -18.258 14.770 -10.299 1.00 87.06 201 ASN A CA 1
ATOM 1620 C C . ASN A 1 201 ? -18.338 13.945 -9.003 1.00 87.06 201 ASN A C 1
ATOM 1622 O O . ASN A 1 201 ? -19.424 13.738 -8.471 1.00 87.06 201 ASN A O 1
ATOM 1626 N N . SER A 1 202 ? -17.203 13.454 -8.493 1.00 90.12 202 SER A N 1
ATOM 1627 C CA . SER A 1 202 ? -17.158 12.674 -7.259 1.00 90.12 202 SER A CA 1
ATOM 1628 C C . SER A 1 202 ? -17.326 13.583 -6.043 1.00 90.12 202 SER A C 1
ATOM 1630 O O . SER A 1 202 ? -16.501 14.464 -5.812 1.00 90.12 202 SER A O 1
ATOM 1632 N N . GLU A 1 203 ? -18.308 13.291 -5.192 1.00 92.00 203 GLU A N 1
ATOM 1633 C CA . GLU A 1 203 ? -18.554 14.009 -3.930 1.00 92.00 203 GLU A CA 1
ATOM 1634 C C . GLU A 1 203 ? -17.287 14.118 -3.061 1.00 92.00 203 GLU A C 1
ATOM 1636 O O . GLU A 1 203 ? -16.949 15.176 -2.535 1.00 92.00 203 GLU A O 1
ATOM 1641 N N . HIS A 1 204 ? -16.516 13.031 -2.977 1.00 94.19 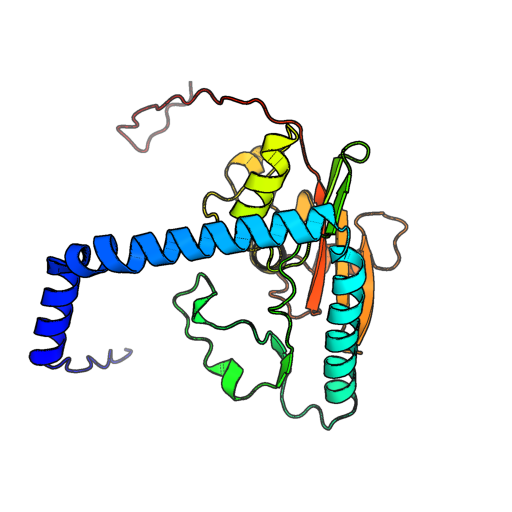204 HIS A N 1
ATOM 1642 C CA . HIS A 1 204 ? -15.300 12.958 -2.166 1.00 94.19 204 HIS A CA 1
ATOM 1643 C C . HIS A 1 204 ? -14.010 13.309 -2.928 1.00 94.19 204 HIS A C 1
ATOM 1645 O O . HIS A 1 204 ? -12.917 12.919 -2.508 1.00 94.19 204 HIS A O 1
ATOM 1651 N N . GLN A 1 205 ? -14.092 14.054 -4.036 1.00 95.19 205 GLN A N 1
ATOM 1652 C CA . GLN A 1 205 ? -12.901 14.506 -4.766 1.00 95.19 205 GLN A CA 1
ATOM 1653 C C . GLN A 1 205 ? -11.921 15.321 -3.890 1.00 95.19 205 GLN A C 1
ATOM 1655 O O . GLN A 1 205 ? -10.713 15.083 -3.976 1.00 95.19 205 GLN A O 1
ATOM 1660 N N . PRO A 1 206 ? -12.366 16.228 -2.994 1.00 94.88 206 PRO A N 1
ATOM 1661 C CA . PRO A 1 206 ? -11.439 16.935 -2.108 1.00 94.88 206 PRO A CA 1
ATOM 1662 C C . PRO A 1 206 ? -10.631 15.982 -1.218 1.00 94.88 206 PRO A C 1
ATOM 1664 O O . PRO A 1 206 ? -9.438 16.193 -1.000 1.00 94.88 206 PRO A O 1
ATOM 1667 N N . LEU A 1 207 ? -11.251 14.887 -0.765 1.00 94.69 207 LEU A N 1
ATOM 1668 C CA . LEU A 1 207 ? -10.571 13.857 0.016 1.00 94.69 207 LEU A CA 1
ATOM 1669 C C . LEU A 1 207 ? -9.512 13.130 -0.824 1.00 94.69 207 LEU A C 1
ATOM 1671 O O . LEU A 1 207 ? -8.421 12.871 -0.321 1.00 94.69 207 LEU A O 1
ATOM 1675 N N . PHE A 1 208 ? -9.777 12.870 -2.109 1.00 96.44 208 PHE A N 1
ATOM 1676 C CA . PHE A 1 208 ? -8.793 12.263 -3.014 1.00 96.44 208 PHE A CA 1
ATOM 1677 C C . PHE A 1 208 ? -7.498 13.084 -3.075 1.00 96.44 208 PHE A C 1
ATOM 1679 O O . PHE A 1 208 ? -6.408 12.518 -3.018 1.00 96.44 208 PHE A O 1
ATOM 1686 N N . TYR A 1 209 ? -7.605 14.414 -3.136 1.00 95.50 209 TYR A N 1
ATOM 1687 C CA . TYR A 1 209 ? -6.441 15.303 -3.159 1.00 95.50 209 TYR A CA 1
ATOM 1688 C C . TYR A 1 209 ? -5.827 15.568 -1.777 1.00 95.50 209 TYR A C 1
ATOM 1690 O O . TYR A 1 209 ? -4.642 15.887 -1.709 1.00 95.50 209 TYR A O 1
ATOM 1698 N N . GLY A 1 210 ? -6.587 15.412 -0.689 1.00 95.25 210 GLY A N 1
ATOM 1699 C CA . GLY A 1 210 ? -6.089 15.586 0.682 1.00 95.25 210 GLY A CA 1
ATOM 1700 C C . GLY A 1 210 ? -5.358 14.368 1.259 1.00 95.25 210 GLY A C 1
ATOM 1701 O O . GLY A 1 210 ? -4.577 14.502 2.197 1.00 95.25 210 GLY A O 1
ATOM 1702 N N . ILE A 1 211 ? -5.607 13.172 0.723 1.00 95.44 211 ILE A N 1
ATOM 1703 C CA . ILE A 1 211 ? -5.025 11.921 1.229 1.00 95.44 211 ILE A CA 1
ATOM 1704 C C . ILE A 1 211 ? -3.527 11.782 0.988 1.00 95.44 211 ILE A C 1
ATOM 1706 O O . ILE A 1 211 ? -2.825 11.370 1.923 1.00 95.44 211 ILE A O 1
ATOM 1710 N N . PRO A 1 212 ? -3.006 12.109 -0.207 1.00 95.12 212 PRO A N 1
ATOM 1711 C CA . PRO A 1 212 ? -1.575 12.171 -0.403 1.00 95.12 212 PRO A CA 1
ATOM 1712 C C . PRO A 1 212 ? -0.936 13.048 0.671 1.00 95.12 212 PRO A C 1
ATOM 1714 O O . PRO A 1 212 ? -1.429 14.134 0.953 1.00 95.12 212 PRO A O 1
ATOM 1717 N N . TRP A 1 213 ? 0.157 12.567 1.268 1.00 91.75 213 TRP A N 1
ATOM 1718 C CA . TRP A 1 213 ? 0.936 13.299 2.280 1.00 91.75 213 TRP A CA 1
ATOM 1719 C C . TRP A 1 213 ? 0.235 13.466 3.637 1.00 91.75 213 TRP A C 1
ATOM 1721 O O . TRP A 1 213 ? 0.794 14.043 4.568 1.00 91.75 213 TRP A O 1
ATOM 1731 N N . SER A 1 214 ? -0.962 12.900 3.807 1.00 93.31 214 SER A N 1
ATOM 1732 C CA . SER A 1 214 ? -1.665 12.902 5.093 1.00 93.31 214 SER A CA 1
ATOM 1733 C C . SER A 1 214 ? -0.988 12.037 6.161 1.00 93.31 214 SER A C 1
ATOM 1735 O O . SER A 1 214 ? -1.396 12.071 7.321 1.00 93.31 214 SER A O 1
ATOM 1737 N N . HIS A 1 215 ? -0.014 11.195 5.799 1.00 90.88 215 HIS A N 1
ATOM 1738 C CA . HIS A 1 215 ? 0.580 10.186 6.681 1.00 90.88 215 HIS A CA 1
ATOM 1739 C C . HIS A 1 215 ? -0.459 9.270 7.370 1.00 90.88 215 HIS A C 1
ATOM 1741 O O . HIS A 1 215 ? -0.205 8.738 8.452 1.00 90.88 215 HIS A O 1
ATOM 1747 N N . GLY A 1 216 ? -1.629 9.074 6.745 1.00 89.12 216 GLY A N 1
ATOM 1748 C CA . GLY A 1 216 ? -2.721 8.251 7.278 1.00 89.12 216 GLY A CA 1
ATOM 1749 C C . GLY A 1 216 ? -3.534 8.918 8.393 1.00 89.12 216 GLY A C 1
ATOM 1750 O O . GLY A 1 216 ? -4.198 8.225 9.159 1.00 89.12 216 GLY A O 1
ATOM 1751 N N . THR A 1 217 ? -3.472 10.247 8.519 1.00 91.06 217 THR A N 1
ATOM 1752 C CA . THR A 1 217 ? -4.217 11.002 9.545 1.00 91.06 217 THR A CA 1
ATOM 1753 C C . THR A 1 217 ? -5.686 11.234 9.198 1.00 91.06 217 THR A C 1
ATOM 1755 O O . THR A 1 217 ? -6.504 11.356 10.105 1.00 91.06 217 THR A O 1
ATOM 1758 N N . LEU A 1 218 ? -6.033 11.262 7.908 1.00 92.75 218 LEU A N 1
ATOM 1759 C CA . LEU A 1 218 ? -7.401 11.516 7.440 1.00 92.75 218 LEU A CA 1
ATOM 1760 C C . LEU A 1 218 ? -8.276 10.251 7.395 1.00 92.75 218 LEU A C 1
ATOM 1762 O O . LEU A 1 218 ? -9.497 10.345 7.290 1.00 92.75 218 LEU A O 1
ATOM 1766 N N . GLY A 1 219 ? -7.670 9.067 7.486 1.00 93.81 219 GLY A N 1
ATOM 1767 C CA . GLY A 1 219 ? -8.375 7.791 7.472 1.00 93.81 219 GLY A CA 1
ATOM 1768 C C . GLY A 1 219 ? -7.459 6.614 7.159 1.00 93.81 219 GLY A C 1
ATOM 1769 O O . GLY A 1 219 ? -6.283 6.776 6.819 1.00 93.81 219 GLY A O 1
ATOM 1770 N N . PHE A 1 220 ? -8.011 5.408 7.262 1.00 95.88 220 PHE A N 1
ATOM 1771 C CA . PHE A 1 220 ? -7.312 4.187 6.883 1.00 95.88 220 PHE A CA 1
ATOM 1772 C C . PHE A 1 220 ? -7.545 3.910 5.403 1.00 95.88 220 PHE A C 1
ATOM 1774 O O . PHE A 1 220 ? -8.636 3.502 5.015 1.00 95.88 220 PHE A O 1
ATOM 1781 N N . LEU A 1 221 ? -6.517 4.114 4.581 1.00 96.88 221 LEU A N 1
ATOM 1782 C CA . LEU A 1 221 ? -6.520 3.662 3.191 1.00 96.88 221 LEU A CA 1
ATOM 1783 C C . LEU A 1 221 ? -6.635 2.133 3.174 1.00 96.88 221 LEU A C 1
ATOM 1785 O O . LEU A 1 221 ? -5.768 1.466 3.738 1.00 96.88 221 LEU A O 1
ATOM 1789 N N . VAL A 1 222 ? -7.680 1.592 2.550 1.00 97.19 222 VAL A N 1
ATOM 1790 C CA . VAL A 1 222 ? -7.929 0.144 2.468 1.00 97.19 222 VAL A CA 1
ATOM 1791 C C . VAL A 1 222 ? -7.769 -0.418 1.061 1.00 97.19 222 VAL A C 1
ATOM 1793 O O . VAL A 1 222 ? -7.346 -1.564 0.932 1.00 97.19 222 VAL A O 1
ATOM 1796 N N . ALA A 1 223 ? -7.992 0.386 0.024 1.00 97.62 223 ALA A N 1
ATOM 1797 C CA . ALA A 1 223 ? -7.652 0.030 -1.349 1.00 97.62 223 ALA A CA 1
ATOM 1798 C C . ALA A 1 223 ? -7.277 1.269 -2.170 1.00 97.62 223 ALA A C 1
ATOM 1800 O O . ALA A 1 223 ? -7.664 2.395 -1.847 1.00 97.62 223 ALA A O 1
ATOM 1801 N N . ALA A 1 224 ? -6.517 1.061 -3.238 1.00 97.69 224 ALA A N 1
ATOM 1802 C CA . ALA A 1 224 ? -6.181 2.087 -4.212 1.00 97.69 224 ALA A CA 1
ATOM 1803 C C . ALA A 1 224 ? -6.263 1.517 -5.629 1.00 97.69 224 ALA A C 1
ATOM 1805 O O . ALA A 1 224 ? -5.768 0.420 -5.893 1.00 97.69 224 ALA A O 1
ATOM 1806 N N . THR A 1 225 ? -6.840 2.292 -6.544 1.00 97.75 225 THR A N 1
ATOM 1807 C CA . THR A 1 225 ? -6.840 1.992 -7.979 1.00 97.75 225 THR A CA 1
ATOM 1808 C C . THR A 1 225 ? -5.780 2.838 -8.664 1.00 97.75 225 THR A C 1
ATOM 1810 O O . THR A 1 225 ? -5.801 4.068 -8.572 1.00 97.75 225 THR A O 1
ATOM 1813 N N . ILE A 1 226 ? -4.851 2.196 -9.363 1.00 97.25 226 ILE A N 1
ATOM 1814 C CA . ILE A 1 226 ? -3.657 2.819 -9.940 1.00 97.25 226 ILE A CA 1
ATOM 1815 C C . ILE A 1 226 ? -3.618 2.538 -11.440 1.00 97.25 226 ILE A C 1
ATOM 1817 O O . ILE A 1 226 ? -3.970 1.448 -11.879 1.00 97.25 226 ILE A O 1
ATOM 1821 N N . LYS A 1 227 ? -3.189 3.512 -12.244 1.00 97.19 227 LYS A N 1
ATOM 1822 C CA . LYS A 1 227 ? -2.972 3.317 -13.682 1.00 97.19 227 LYS A CA 1
ATOM 1823 C C . LYS A 1 227 ? -1.778 2.408 -13.953 1.00 97.19 227 LYS A C 1
ATOM 1825 O O . LYS A 1 227 ? -0.729 2.560 -13.330 1.00 97.19 227 LYS A O 1
ATOM 1830 N N . ILE A 1 228 ? -1.919 1.550 -14.957 1.00 97.19 228 ILE A N 1
ATOM 1831 C CA . ILE A 1 228 ? -0.838 0.739 -15.527 1.00 97.19 228 ILE A CA 1
ATOM 1832 C C . ILE A 1 228 ? -0.556 1.173 -16.969 1.00 97.19 228 ILE A C 1
ATOM 1834 O O . ILE A 1 228 ? -1.419 1.714 -17.664 1.00 97.19 228 ILE A O 1
ATOM 1838 N N . ILE A 1 229 ? 0.674 0.963 -17.426 1.00 96.19 229 ILE A N 1
ATOM 1839 C CA . ILE A 1 229 ? 1.124 1.261 -18.791 1.00 96.19 229 ILE A CA 1
ATOM 1840 C C . ILE A 1 229 ? 1.784 0.026 -19.404 1.00 96.19 229 ILE A C 1
ATOM 1842 O O . ILE A 1 229 ? 2.354 -0.776 -18.667 1.00 96.19 229 ILE A O 1
ATOM 1846 N N . PRO A 1 230 ? 1.730 -0.147 -20.734 1.00 95.56 230 PRO A N 1
ATOM 1847 C CA . PRO A 1 230 ? 2.428 -1.249 -21.384 1.00 95.56 230 PRO A CA 1
ATOM 1848 C C . PRO A 1 230 ? 3.946 -1.119 -21.189 1.00 95.56 230 PRO A C 1
ATOM 1850 O O . PRO A 1 230 ? 4.495 -0.016 -21.281 1.00 95.56 230 PRO A O 1
ATOM 1853 N N . CYS A 1 231 ? 4.628 -2.240 -20.955 1.00 93.06 231 CYS A N 1
ATOM 1854 C CA . CYS A 1 231 ? 6.083 -2.303 -20.832 1.00 93.06 231 CYS A CA 1
ATOM 1855 C C . CYS A 1 231 ? 6.711 -3.188 -21.912 1.00 93.06 231 CYS A C 1
ATOM 1857 O O . CYS A 1 231 ? 6.115 -4.148 -22.394 1.00 93.06 231 CYS A O 1
ATOM 1859 N N . LYS A 1 232 ? 7.950 -2.860 -22.288 1.00 91.69 232 LYS A N 1
ATOM 1860 C CA . LYS A 1 232 ? 8.780 -3.704 -23.156 1.00 91.69 232 LYS A CA 1
ATOM 1861 C C . LYS A 1 232 ? 9.560 -4.712 -22.302 1.00 91.69 232 LYS A C 1
ATOM 1863 O O . LYS A 1 232 ? 9.853 -4.398 -21.151 1.00 91.69 232 LYS A O 1
ATOM 1868 N N . PRO A 1 233 ? 9.955 -5.870 -22.861 1.00 88.88 233 PRO A N 1
ATOM 1869 C CA . PRO A 1 233 ? 10.708 -6.885 -22.119 1.00 88.88 233 PRO A CA 1
ATOM 1870 C C . PRO A 1 233 ? 12.124 -6.435 -21.732 1.00 88.88 233 PRO A C 1
ATOM 1872 O O . PRO A 1 233 ? 12.686 -6.942 -20.770 1.00 88.88 233 PRO A O 1
ATOM 1875 N N . PHE A 1 234 ? 12.700 -5.477 -22.466 1.00 90.31 234 PHE A N 1
ATOM 1876 C CA . PHE A 1 234 ? 14.066 -5.009 -22.251 1.00 90.31 234 PHE A CA 1
ATOM 1877 C C . PHE A 1 234 ? 14.136 -3.485 -22.229 1.00 90.31 234 PHE A C 1
ATOM 1879 O O . PHE A 1 234 ? 13.410 -2.796 -22.955 1.00 90.31 234 PHE A O 1
ATOM 1886 N N . VAL A 1 235 ? 15.064 -2.972 -21.426 1.00 90.12 235 VAL A N 1
ATOM 1887 C CA . VAL A 1 235 ? 15.432 -1.557 -21.366 1.00 90.12 235 VAL A CA 1
ATOM 1888 C C . VAL A 1 235 ? 16.889 -1.399 -21.783 1.00 90.12 235 VAL A C 1
ATOM 1890 O O . VAL A 1 235 ? 17.739 -2.214 -21.434 1.00 90.12 235 VAL A O 1
ATOM 1893 N N . ARG A 1 236 ? 17.190 -0.346 -22.546 1.00 92.44 236 ARG A N 1
ATOM 1894 C CA . ARG A 1 236 ? 18.571 0.019 -22.874 1.00 92.44 236 ARG A CA 1
ATOM 1895 C C . ARG A 1 236 ? 19.071 0.997 -21.821 1.00 92.44 236 ARG A C 1
ATOM 1897 O O . ARG A 1 236 ? 18.521 2.090 -21.708 1.00 92.44 236 ARG A O 1
ATOM 1904 N N . LEU A 1 237 ? 20.112 0.613 -21.092 1.00 91.81 237 LEU A N 1
ATOM 1905 C CA . LEU A 1 237 ? 20.789 1.479 -20.132 1.00 91.81 237 LEU A CA 1
ATOM 1906 C C . LEU A 1 237 ? 22.016 2.110 -20.789 1.00 91.81 237 LEU A C 1
ATOM 1908 O O . LEU A 1 237 ? 22.748 1.456 -21.531 1.00 91.81 237 LEU A O 1
ATOM 1912 N N . THR A 1 238 ? 22.232 3.396 -20.538 1.00 92.75 238 THR A N 1
ATOM 1913 C CA . THR A 1 238 ? 23.420 4.120 -20.994 1.00 92.75 238 THR A CA 1
ATOM 1914 C C . THR A 1 238 ? 23.984 4.876 -19.806 1.00 92.75 238 THR A C 1
ATOM 1916 O O . THR A 1 238 ? 23.297 5.705 -19.215 1.00 92.75 238 THR A O 1
ATOM 1919 N N . TYR A 1 239 ? 25.220 4.551 -19.441 1.00 91.44 239 TYR A N 1
ATOM 1920 C CA . TYR A 1 239 ? 25.911 5.149 -18.308 1.00 91.44 239 TYR A CA 1
ATOM 1921 C C . TYR A 1 239 ? 26.884 6.207 -18.813 1.00 91.44 239 TYR A C 1
ATOM 1923 O O . TYR A 1 239 ? 27.748 5.916 -19.638 1.00 91.44 239 TYR A O 1
ATOM 1931 N N . PHE A 1 240 ? 26.752 7.425 -18.297 1.00 88.56 240 PHE A N 1
ATOM 1932 C CA . PHE A 1 240 ? 27.663 8.526 -18.585 1.00 88.56 240 PHE A CA 1
ATOM 1933 C C . PHE A 1 240 ? 28.488 8.821 -17.328 1.00 88.56 240 PHE A C 1
ATOM 1935 O O . PHE A 1 240 ? 27.915 9.221 -16.313 1.00 88.56 240 PHE A O 1
ATOM 1942 N N . PRO A 1 241 ? 29.814 8.601 -17.339 1.00 88.81 241 PRO A N 1
ATOM 1943 C CA . PRO A 1 241 ? 30.651 8.925 -16.193 1.00 88.81 241 PRO A CA 1
ATOM 1944 C C . PRO A 1 241 ? 30.816 10.446 -16.072 1.00 88.81 241 PRO A C 1
ATOM 1946 O O . PRO A 1 241 ? 31.423 11.084 -16.930 1.00 88.81 241 PRO A O 1
ATOM 1949 N N . CYS A 1 242 ? 30.321 11.032 -14.982 1.00 83.94 242 CYS A N 1
ATOM 1950 C CA . CYS A 1 242 ? 30.507 12.454 -14.687 1.00 83.94 242 CYS A CA 1
ATOM 1951 C C . CYS A 1 242 ? 31.749 12.661 -13.806 1.00 83.94 242 CYS A C 1
ATOM 1953 O O . CYS A 1 242 ? 31.828 12.124 -12.703 1.00 83.94 242 CYS A O 1
ATOM 1955 N N . LYS A 1 243 ? 32.718 13.454 -14.285 1.00 85.81 243 LYS A N 1
ATOM 1956 C CA . LYS A 1 243 ? 33.974 13.771 -13.565 1.00 85.81 243 LYS A CA 1
ATOM 1957 C C . LYS A 1 243 ? 33.938 15.107 -12.814 1.00 85.81 243 LYS A C 1
ATOM 1959 O O . LYS A 1 243 ? 34.861 15.414 -12.068 1.00 85.81 243 LYS A O 1
ATOM 1964 N N . SER A 1 244 ? 32.896 15.910 -13.019 1.00 82.38 244 SER A N 1
ATOM 1965 C CA . SER A 1 244 ? 32.697 17.184 -12.328 1.00 82.38 244 SER A CA 1
ATOM 1966 C C . SER A 1 244 ? 31.202 17.442 -12.116 1.00 82.38 244 SER A C 1
ATOM 1968 O O . SER A 1 244 ? 30.374 16.913 -12.855 1.00 82.38 244 SER A O 1
ATOM 1970 N N . GLN A 1 245 ? 30.853 18.255 -11.115 1.00 71.88 245 GLN A N 1
ATOM 1971 C CA . GLN A 1 245 ? 29.472 18.695 -10.865 1.00 71.88 245 GLN A CA 1
ATOM 1972 C C . GLN A 1 245 ? 29.005 19.795 -11.836 1.00 71.88 245 GLN A C 1
ATOM 1974 O O . GLN A 1 245 ? 27.827 20.147 -11.834 1.00 71.88 245 GLN A O 1
ATOM 1979 N N . LYS A 1 246 ? 29.908 20.353 -12.658 1.00 64.31 246 LYS A N 1
ATOM 1980 C CA . LYS A 1 246 ? 29.545 21.323 -13.693 1.00 64.31 246 LYS A CA 1
ATOM 1981 C C . LYS A 1 246 ? 28.957 20.560 -14.873 1.00 64.31 246 LYS A C 1
ATOM 1983 O O . LYS A 1 246 ? 29.660 19.822 -15.558 1.00 64.31 246 LYS A O 1
ATOM 1988 N N . VAL A 1 247 ? 27.655 20.715 -15.065 1.00 60.38 247 VAL A N 1
ATOM 1989 C CA . VAL A 1 247 ? 26.931 20.164 -16.207 1.00 60.38 247 VAL A CA 1
ATOM 1990 C C . VAL A 1 247 ? 27.098 21.148 -17.364 1.00 60.38 247 VAL A C 1
ATOM 1992 O O . VAL A 1 247 ? 26.407 22.161 -17.413 1.00 60.38 247 VAL A O 1
ATOM 1995 N N . GLU A 1 248 ? 28.034 20.883 -18.275 1.00 54.69 248 GLU A N 1
ATOM 1996 C CA . GLU A 1 248 ? 27.965 21.461 -19.620 1.00 54.69 248 GLU A CA 1
ATOM 1997 C C . GLU A 1 248 ? 26.843 20.721 -20.350 1.00 54.69 248 GLU A C 1
ATOM 1999 O O . GLU A 1 248 ? 26.950 19.537 -20.666 1.00 54.69 248 GLU A O 1
ATOM 2004 N N . ILE A 1 249 ? 25.702 21.391 -20.480 1.00 52.00 249 ILE A N 1
ATOM 2005 C CA . ILE A 1 249 ? 24.521 20.855 -21.151 1.00 52.00 249 ILE A CA 1
ATOM 2006 C C . ILE A 1 249 ? 24.824 20.861 -22.654 1.00 52.00 249 ILE A C 1
ATOM 2008 O O . ILE A 1 249 ? 25.017 21.933 -23.225 1.00 52.00 249 ILE A O 1
ATOM 2012 N N . LEU A 1 250 ? 24.901 19.669 -23.254 1.00 42.69 250 LEU A N 1
ATOM 2013 C CA . LEU A 1 250 ? 24.857 19.458 -24.707 1.00 42.69 250 LEU A CA 1
ATOM 2014 C C . LEU A 1 250 ? 23.453 19.732 -25.253 1.00 42.69 250 LEU A C 1
ATOM 2016 O O . LEU A 1 250 ? 22.477 19.317 -24.581 1.00 42.69 250 LEU A O 1
#

Secondary structure (DSSP, 8-state):
----------HHHHHHHHHHHHTHHHHIIIIIHHHHHHHHHHHHHHHHHHHHTTHHHHHHHHHHHHHHHHHHHHHHTT--SPEEE---GGGSSSS---GGGGSSEEE--TT---EEEEETTTTEEEE-TT-BHHHHHHHHGGGTEE-SS--S-TT-BHHHHHHS----TTHHHH-SGGGGEEEEEEE-TTS-EEEEES-TT-TTHHHHHHSTTSTT-S-EEEEEEEE-EE--S----------SS-----

pLDDT: mean 88.39, std 10.88, range [33.91, 97.75]

Nearest PDB structures (foldseek):
  6hf0-assembly2_B  TM=9.386E-01  e=6.332E-11  Mycobacterium tuberculosis
  6hf0-assembly1_A  TM=9.382E-01  e=1.543E-10  Mycobacterium tuberculosis
  4p8k-assembly1_A  TM=8.482E-01  e=1.644E-10  Mycobacterium tuberculosis H37Rv
  4fdo-assembly1_A  TM=8.233E-01  e=7.663E-11  Mycobacterium tuberculosis
  4fdn-assembly1_A  TM=8.236E-01  e=1.196E-10  Mycobacterium tuberculosis

Solvent-accessible surface area (backbone atoms only — not comparable to full-atom values): 14289 Å² total; per-residue (Å²): 136,82,82,78,81,76,75,83,76,48,72,65,55,54,50,49,50,50,48,52,65,76,48,37,62,73,50,37,62,77,49,48,48,53,50,48,51,51,52,52,50,49,52,49,53,51,51,52,51,37,54,76,65,64,43,36,50,69,48,45,56,56,51,50,51,50,41,25,48,55,34,35,57,48,60,73,48,87,61,83,51,54,76,44,71,49,59,58,51,87,81,43,101,54,95,67,77,60,68,69,60,80,73,29,48,61,45,73,58,66,87,32,52,46,68,52,47,78,40,82,87,83,29,32,35,33,29,19,26,57,26,26,43,44,60,52,46,68,64,29,47,85,75,40,28,35,58,71,62,70,62,93,54,43,81,48,25,50,42,50,32,34,17,52,70,30,74,45,85,50,24,85,80,56,45,43,47,56,67,44,42,48,34,37,31,29,34,34,74,76,26,46,81,43,71,17,27,72,49,88,86,37,90,37,26,69,53,44,69,54,45,50,58,39,67,57,72,78,28,48,68,56,32,39,29,31,45,46,38,82,51,72,98,73,82,90,85,83,88,79,89,78,92,60,92,75,79,83,82,128

Mean predicted aligned error: 7.66 Å

Foldseek 3Di:
DDDPPPPPQDPVNVVVVVCCVVCVCVCCVPPVVVVVVVVVVVVVVVQVVCVVVLVQVVVLVVLLLQLLVLLQVCVPDPVPAAEDAPPAPVLDPDPDHPPSVVRHHHRHLQVQAHFNDQDPPQQKTKGFFQHFLLNQCVVAVVVQKHALQRDPDRSHTNNCQFQAPADDPSCVPQNGQLSQWAWWWWQASNSDTDIAGCDPPHPNVVVSVVRGNNNQVGGDTTMIMGGMDGHDPDDDDDDDDDPDPDDPDD

Sequence (250 aa):
MSAYVKEKISIFERLLEWFLFRFRWIFVIPLILPASLAYDSYNFVRNWIIFKLQSAPKAHDRKVAKIQKSVKEWAAGDRKKKMCTARPGWLTMSFRFPKYKKDMVQIKTNDLIDILEIDTNARTVRVEPNVNMGQLTRALIPLGYTLPIVPELDDLTVGGMINGCGVESSGRKYGMFQHICQSFEIVTANGELVVASKDKNSEHQPLFYGIPWSHGTLGFLVAATIKIIPCKPFVRLTYFPCKSQKVEIL